Protein AF-0000000080128111 (afdb_homodimer)

Structure (mmCIF, N/CA/C/O backbone):
data_AF-0000000080128111-model_v1
#
loop_
_entity.id
_entity.type
_entity.pdbx_description
1 polymer 'HMA domain-containing protein'
#
loop_
_atom_site.group_PDB
_atom_site.id
_atom_site.type_symbol
_atom_site.label_atom_id
_atom_site.label_alt_id
_atom_site.label_comp_id
_atom_site.label_asym_id
_atom_site.label_entity_id
_atom_site.label_seq_id
_atom_site.pdbx_PDB_ins_code
_atom_site.Cartn_x
_atom_site.Cartn_y
_atom_site.Cartn_z
_atom_site.occupancy
_atom_site.B_iso_or_equiv
_atom_site.auth_seq_id
_atom_site.auth_comp_id
_atom_site.auth_asym_id
_atom_site.auth_atom_id
_atom_site.pdbx_PDB_model_num
ATOM 1 N N . MET A 1 1 ? -19.656 -14.688 8.32 1 56.06 1 MET A N 1
ATOM 2 C CA . MET A 1 1 ? -19.078 -13.344 8.328 1 56.06 1 MET A CA 1
ATOM 3 C C . MET A 1 1 ? -18.188 -13.141 9.547 1 56.06 1 MET A C 1
ATOM 5 O O . MET A 1 1 ? -18.609 -13.406 10.68 1 56.06 1 MET A O 1
ATOM 9 N N . VAL A 1 2 ? -16.891 -13.172 9.422 1 70.75 2 VAL A N 1
ATOM 10 C CA . VAL A 1 2 ? -16.031 -12.984 10.578 1 70.75 2 VAL A CA 1
ATOM 11 C C . VAL A 1 2 ? -15.594 -11.523 10.672 1 70.75 2 VAL A C 1
ATOM 13 O O . VAL A 1 2 ? -15.266 -10.898 9.656 1 70.75 2 VAL A O 1
ATOM 16 N N . LEU A 1 3 ? -15.938 -10.969 11.914 1 75 3 LEU A N 1
ATOM 17 C CA . LEU A 1 3 ? -15.508 -9.602 12.203 1 75 3 LEU A CA 1
ATOM 18 C C . LEU A 1 3 ? -14.047 -9.578 12.648 1 75 3 LEU A C 1
ATOM 20 O O . LEU A 1 3 ? -13.664 -10.312 13.57 1 75 3 LEU A O 1
ATOM 24 N N . THR A 1 4 ? -13.18 -9.047 11.742 1 81.69 4 THR A N 1
ATOM 25 C CA . THR A 1 4 ? -11.789 -8.93 12.164 1 81.69 4 THR A CA 1
ATOM 26 C C . THR A 1 4 ? -11.461 -7.496 12.555 1 81.69 4 THR A C 1
ATOM 28 O O . THR A 1 4 ? -11.984 -6.547 11.969 1 81.69 4 THR A O 1
ATOM 31 N N . LEU A 1 5 ? -10.656 -7.41 13.719 1 89.88 5 LEU A N 1
ATOM 32 C CA . LEU A 1 5 ? -10.234 -6.09 14.18 1 89.88 5 LEU A CA 1
ATOM 33 C C . LEU A 1 5 ? -8.977 -5.637 13.453 1 89.88 5 LEU A C 1
ATOM 35 O O . LEU A 1 5 ? -7.957 -6.328 13.477 1 89.88 5 LEU A O 1
ATOM 39 N N . GLN A 1 6 ? -9.211 -4.527 12.695 1 93.38 6 GLN A N 1
ATOM 40 C CA . GLN A 1 6 ? -8.062 -3.922 12.039 1 93.38 6 GLN A CA 1
ATOM 41 C C . GLN A 1 6 ? -7.766 -2.537 12.609 1 93.38 6 GLN A C 1
ATOM 43 O O . GLN A 1 6 ? -8.547 -2.008 13.398 1 93.38 6 GLN A O 1
ATOM 48 N N . GLN A 1 7 ? -6.523 -2.09 12.344 1 96.31 7 GLN A N 1
ATOM 49 C CA . GLN A 1 7 ? -6.117 -0.746 12.742 1 96.31 7 GLN A CA 1
ATOM 50 C C . GLN A 1 7 ? -5.836 0.124 11.516 1 96.31 7 GLN A C 1
ATOM 52 O O . GLN A 1 7 ? -5.27 -0.347 10.531 1 96.31 7 GLN A O 1
ATOM 57 N N . LYS A 1 8 ? -6.297 1.33 11.617 1 96.31 8 LYS A N 1
ATOM 58 C CA . LYS A 1 8 ? -5.926 2.375 10.672 1 96.31 8 LYS A CA 1
ATOM 59 C C . LYS A 1 8 ? -4.914 3.338 11.281 1 96.31 8 LYS A C 1
ATOM 61 O O . LYS A 1 8 ? -5.215 4.031 12.258 1 96.31 8 LYS A O 1
ATOM 66 N N . VAL A 1 9 ? -3.738 3.393 10.75 1 98.06 9 VAL A N 1
ATOM 67 C CA . VAL A 1 9 ? -2.654 4.234 11.25 1 98.06 9 VAL A CA 1
ATOM 68 C C . VAL A 1 9 ? -2.365 5.352 10.25 1 98.06 9 VAL A C 1
ATOM 70 O O . VAL A 1 9 ? -2.137 5.094 9.07 1 98.06 9 VAL A O 1
ATOM 73 N N . VAL A 1 10 ? -2.439 6.57 10.672 1 97.94 10 VAL A N 1
ATOM 74 C CA . VAL A 1 10 ? -2.084 7.73 9.867 1 97.94 10 VAL A CA 1
ATOM 75 C C . VAL A 1 10 ? -0.743 8.297 10.328 1 97.94 10 VAL A C 1
ATOM 77 O O . VAL A 1 10 ? -0.578 8.633 11.5 1 97.94 10 VAL A O 1
ATOM 80 N N . ILE A 1 11 ? 0.16 8.406 9.391 1 98.25 11 ILE A N 1
ATOM 81 C CA . ILE A 1 11 ? 1.516 8.836 9.719 1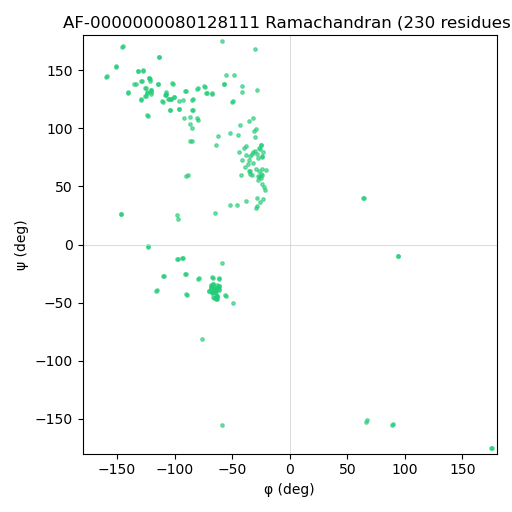 98.25 11 ILE A CA 1
ATOM 82 C C . ILE A 1 11 ? 1.885 10.062 8.898 1 98.25 11 ILE A C 1
ATOM 84 O O . ILE A 1 11 ? 1.669 10.094 7.684 1 98.25 11 ILE A O 1
ATOM 88 N N . LYS A 1 12 ? 2.395 11.039 9.602 1 97.62 12 LYS A N 1
ATOM 89 C CA . LYS A 1 12 ? 2.877 12.25 8.953 1 97.62 12 LYS A CA 1
ATOM 90 C C . LYS A 1 12 ? 4.398 12.234 8.82 1 97.62 12 LYS A C 1
ATOM 92 O O . LYS A 1 12 ? 5.105 11.961 9.789 1 97.62 12 LYS A O 1
ATOM 97 N N . ILE A 1 13 ? 4.77 12.461 7.57 1 97.94 13 ILE A N 1
ATOM 98 C CA . ILE A 1 13 ? 6.199 12.453 7.277 1 97.94 13 ILE A CA 1
ATOM 99 C C . ILE A 1 13 ? 6.617 13.805 6.703 1 97.94 13 ILE A C 1
ATOM 101 O O . ILE A 1 13 ? 6.043 14.273 5.715 1 97.94 13 ILE A O 1
ATOM 105 N N . SER A 1 14 ? 7.652 14.352 7.234 1 93.5 14 SER A N 1
ATOM 106 C CA . SER A 1 14 ? 8.023 15.711 6.875 1 93.5 14 SER A CA 1
ATOM 107 C C . SER A 1 14 ? 8.766 15.758 5.543 1 93.5 14 SER A C 1
ATOM 109 O O . SER A 1 14 ? 8.648 16.734 4.793 1 93.5 14 SER A O 1
ATOM 111 N N . SER A 1 15 ? 9.477 14.781 5.148 1 91.06 15 SER A N 1
ATOM 112 C CA . SER A 1 15 ? 10.367 14.781 3.994 1 91.06 15 SER A CA 1
ATOM 113 C C . SER A 1 15 ? 9.695 14.156 2.773 1 91.06 15 SER A C 1
ATOM 115 O O . SER A 1 15 ? 10.375 13.711 1.846 1 91.06 15 SER A O 1
ATOM 117 N N . MET A 1 16 ? 8.398 14.148 2.652 1 89.25 16 MET A N 1
ATOM 118 C CA . MET A 1 16 ? 7.715 13.578 1.49 1 89.25 16 MET A CA 1
ATOM 119 C C . MET A 1 16 ? 7.52 14.633 0.407 1 89.25 16 MET A C 1
ATOM 121 O O . MET A 1 16 ? 6.387 14.953 0.042 1 89.25 16 MET A O 1
ATOM 125 N N . CYS A 1 17 ? 8.602 15.242 -0.09 1 84.06 17 CYS A N 1
ATOM 126 C CA . CYS A 1 17 ? 8.547 16.375 -1.004 1 84.06 17 CYS A CA 1
ATOM 127 C C . CYS A 1 17 ? 8.711 15.922 -2.449 1 84.06 17 CYS A C 1
ATOM 129 O O . CYS A 1 17 ? 8.438 16.688 -3.379 1 84.06 17 CYS A O 1
ATOM 131 N N . CYS A 1 18 ? 9.102 14.719 -2.637 1 89.06 18 CYS A N 1
ATOM 132 C CA . CYS A 1 18 ? 9.344 14.25 -4 1 89.06 18 CYS A CA 1
ATOM 133 C C . CYS A 1 18 ? 8.953 12.781 -4.152 1 89.06 18 CYS A C 1
ATOM 135 O O . CYS A 1 18 ? 8.617 12.125 -3.168 1 89.06 18 CYS A O 1
ATOM 137 N N . GLU A 1 19 ? 8.961 12.359 -5.391 1 88.69 19 GLU A N 1
ATOM 138 C CA . GLU A 1 19 ? 8.516 11.008 -5.727 1 88.69 19 GLU A CA 1
ATOM 139 C C . GLU A 1 19 ? 9.414 9.961 -5.078 1 88.69 19 GLU A C 1
ATOM 141 O O . GLU A 1 19 ? 8.93 8.922 -4.613 1 88.69 19 GLU A O 1
ATOM 146 N N . LYS A 1 20 ? 10.641 10.289 -5.004 1 90.19 20 LYS A N 1
ATOM 147 C CA . LYS A 1 20 ? 11.602 9.367 -4.41 1 90.19 20 LYS A CA 1
ATOM 148 C C . LYS A 1 20 ? 11.289 9.109 -2.939 1 90.19 20 LYS A C 1
ATOM 150 O O . LYS A 1 20 ? 11.266 7.961 -2.492 1 90.19 20 LYS A O 1
ATOM 155 N N . SER A 1 21 ? 11.047 10.07 -2.199 1 93.44 21 SER A N 1
ATOM 156 C CA . SER A 1 21 ? 10.75 9.945 -0.777 1 93.44 21 SER A CA 1
ATOM 157 C C . SER A 1 21 ? 9.406 9.266 -0.552 1 93.44 21 SER A C 1
ATOM 159 O O . SER A 1 21 ? 9.242 8.492 0.4 1 93.44 21 SER A O 1
ATOM 161 N N . ARG A 1 22 ? 8.438 9.531 -1.447 1 93.75 22 ARG A N 1
ATOM 162 C CA . ARG A 1 22 ? 7.129 8.898 -1.353 1 93.75 22 ARG A CA 1
ATOM 163 C C . ARG A 1 22 ? 7.23 7.391 -1.567 1 93.75 22 ARG A C 1
ATOM 165 O O . ARG A 1 22 ? 6.641 6.609 -0.819 1 93.75 22 ARG A O 1
ATOM 172 N N . LYS A 1 23 ? 8.031 7.004 -2.469 1 92.88 23 LYS A N 1
ATOM 173 C CA . LYS A 1 23 ? 8.234 5.59 -2.76 1 92.88 23 LYS A CA 1
ATOM 174 C C . LYS A 1 23 ? 8.938 4.883 -1.605 1 92.88 23 LYS A C 1
ATOM 176 O O . LYS A 1 23 ? 8.594 3.75 -1.263 1 92.88 23 LYS A O 1
ATOM 181 N N . LYS A 1 24 ? 9.844 5.594 -1.022 1 94.12 24 LYS A N 1
ATOM 182 C CA . LYS A 1 24 ? 10.57 5.027 0.114 1 94.12 24 LYS A CA 1
ATOM 183 C C . LYS A 1 24 ? 9.625 4.777 1.29 1 94.12 24 LYS A C 1
ATOM 185 O O . LYS A 1 24 ? 9.711 3.74 1.948 1 94.12 24 LYS A O 1
ATOM 190 N N . ALA A 1 25 ? 8.742 5.68 1.525 1 96.62 25 ALA A N 1
ATOM 191 C CA . ALA A 1 25 ? 7.766 5.535 2.605 1 96.62 25 ALA A CA 1
ATOM 192 C C . ALA A 1 25 ? 6.852 4.34 2.365 1 96.62 25 ALA A C 1
ATOM 194 O O . ALA A 1 25 ? 6.621 3.535 3.271 1 96.62 25 ALA A O 1
ATOM 195 N N . LEU A 1 26 ? 6.387 4.23 1.11 1 96.38 26 LEU A N 1
ATOM 196 C CA . LEU A 1 26 ? 5.496 3.129 0.758 1 96.38 26 LEU A CA 1
ATOM 197 C C . LEU A 1 26 ? 6.215 1.79 0.878 1 96.38 26 LEU A C 1
ATOM 199 O O . LEU A 1 26 ? 5.648 0.816 1.377 1 96.38 26 LEU A O 1
ATOM 203 N N . LYS A 1 27 ? 7.477 1.774 0.494 1 94.75 27 LYS A N 1
ATOM 204 C CA . LYS A 1 27 ? 8.273 0.552 0.561 1 94.75 27 LYS A CA 1
ATOM 205 C C . LYS A 1 27 ? 8.438 0.083 2.002 1 94.75 27 LYS A C 1
ATOM 207 O O . LYS A 1 27 ? 8.266 -1.1 2.301 1 94.75 27 LYS A O 1
ATOM 212 N N . ILE A 1 28 ? 8.719 0.995 2.852 1 96.62 28 ILE A N 1
ATOM 213 C CA . ILE A 1 28 ? 8.945 0.65 4.25 1 96.62 28 ILE A CA 1
ATOM 214 C C . ILE A 1 28 ? 7.652 0.14 4.875 1 96.62 28 ILE A C 1
ATOM 216 O O . ILE A 1 28 ? 7.656 -0.852 5.609 1 96.62 28 ILE A O 1
ATOM 220 N N . ALA A 1 29 ? 6.535 0.799 4.543 1 97.31 29 ALA A N 1
ATOM 221 C CA . ALA A 1 29 ? 5.242 0.391 5.086 1 97.31 29 ALA A CA 1
ATOM 222 C C . ALA A 1 29 ? 4.832 -0.98 4.559 1 97.31 29 ALA A C 1
ATOM 224 O O . ALA A 1 29 ? 4.238 -1.78 5.281 1 97.31 29 ALA A O 1
ATOM 225 N N . ALA A 1 30 ? 5.195 -1.26 3.338 1 95.38 30 ALA A N 1
ATOM 226 C CA . ALA A 1 30 ? 4.789 -2.494 2.67 1 95.38 30 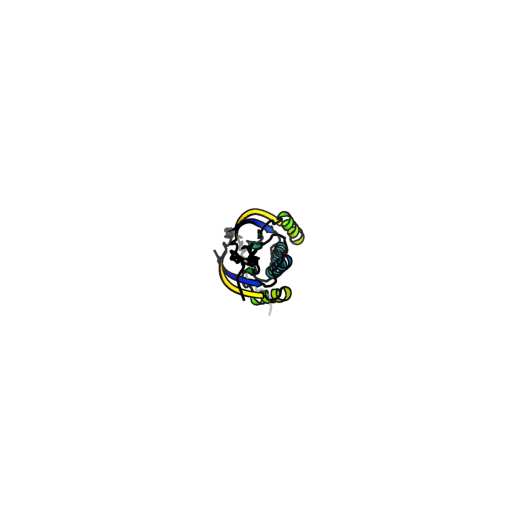ALA A CA 1
ATOM 227 C C . ALA A 1 30 ? 5.43 -3.711 3.33 1 95.38 30 ALA A C 1
ATOM 229 O O . ALA A 1 30 ? 4.848 -4.797 3.34 1 95.38 30 ALA A O 1
ATOM 230 N N . ILE A 1 31 ? 6.535 -3.541 3.891 1 93.56 31 ILE A N 1
ATOM 231 C CA . ILE A 1 31 ? 7.27 -4.68 4.434 1 93.56 31 ILE A CA 1
ATOM 232 C C . ILE A 1 31 ? 6.91 -4.871 5.902 1 93.56 31 ILE A C 1
ATOM 234 O O . ILE A 1 31 ? 7.258 -5.891 6.504 1 93.56 31 ILE A O 1
ATOM 238 N N . GLU A 1 32 ? 6.238 -3.949 6.52 1 95.31 32 GLU A N 1
ATOM 239 C CA . GLU A 1 32 ? 5.887 -4.031 7.934 1 95.31 32 GLU A CA 1
ATOM 240 C C . GLU A 1 32 ? 4.887 -5.156 8.188 1 95.31 32 GLU A C 1
ATOM 242 O O . GLU A 1 32 ? 3.867 -5.254 7.504 1 95.31 32 GLU A O 1
ATOM 247 N N . PRO A 1 33 ? 5.191 -6.035 9.195 1 94.38 33 PRO A N 1
ATOM 248 C CA . PRO A 1 33 ? 4.234 -7.094 9.523 1 94.38 33 PRO A CA 1
ATOM 249 C C . PRO A 1 33 ? 2.857 -6.547 9.898 1 94.38 33 PRO A C 1
ATOM 251 O O . PRO A 1 33 ? 2.76 -5.539 10.602 1 94.38 33 PRO A O 1
ATOM 254 N N . GLY A 1 34 ? 1.849 -7.211 9.391 1 93.44 34 GLY A N 1
ATOM 255 C CA . GLY A 1 34 ? 0.491 -6.871 9.781 1 93.44 34 GLY A CA 1
ATOM 256 C C . GLY A 1 34 ? -0.176 -5.891 8.836 1 93.44 34 GLY A C 1
ATOM 257 O O . GLY A 1 34 ? -1.387 -5.672 8.906 1 93.44 34 GLY A O 1
ATOM 258 N N . VAL A 1 35 ? 0.593 -5.359 7.961 1 94.81 35 VAL A N 1
ATOM 259 C CA . VAL A 1 35 ? 0.07 -4.352 7.043 1 94.81 35 VAL A CA 1
ATOM 260 C C . VAL A 1 35 ? -0.682 -5.031 5.902 1 94.81 35 VAL A C 1
ATOM 262 O O . VAL A 1 35 ? -0.187 -5.992 5.312 1 94.81 35 VAL A O 1
ATOM 265 N N . ASN A 1 36 ? -1.908 -4.465 5.594 1 91.81 36 ASN A N 1
ATOM 266 C CA . ASN A 1 36 ? -2.73 -4.984 4.508 1 91.81 36 ASN A CA 1
ATOM 267 C C . ASN A 1 36 ? -2.906 -3.957 3.395 1 91.81 36 ASN A C 1
ATOM 269 O O . ASN A 1 36 ? -2.955 -4.316 2.217 1 91.81 36 ASN A O 1
ATOM 273 N N . THR A 1 37 ? -3.082 -2.721 3.859 1 95.44 37 THR A N 1
ATOM 274 C CA . THR A 1 37 ? -3.299 -1.652 2.889 1 95.44 37 THR A CA 1
ATOM 275 C C . THR A 1 37 ? -2.434 -0.439 3.217 1 95.44 37 THR A C 1
ATOM 277 O O . THR A 1 37 ? -2.303 -0.061 4.383 1 95.44 37 THR A O 1
ATOM 280 N N . ILE A 1 38 ? -1.854 0.157 2.137 1 97.25 38 ILE A N 1
ATOM 281 C CA . ILE A 1 38 ? -1.057 1.372 2.262 1 97.25 38 ILE A CA 1
ATOM 282 C C . ILE A 1 38 ? -1.548 2.418 1.264 1 97.25 38 ILE A C 1
ATOM 284 O O . ILE A 1 38 ? -1.892 2.086 0.127 1 97.25 38 ILE A O 1
ATOM 288 N N . GLY A 1 39 ? -1.587 3.66 1.691 1 95.38 39 GLY A N 1
ATOM 289 C CA . GLY A 1 39 ? -1.987 4.727 0.787 1 95.38 39 GLY A CA 1
ATOM 290 C C . GLY A 1 39 ? -1.348 6.062 1.117 1 95.38 39 GLY A C 1
ATOM 291 O O . GLY A 1 39 ? -1.016 6.328 2.273 1 95.38 39 GLY A O 1
ATOM 292 N N . LEU A 1 40 ? -1.243 6.809 0.113 1 93.44 40 LEU A N 1
ATOM 293 C CA . LEU A 1 40 ? -0.797 8.188 0.272 1 93.44 40 LEU A CA 1
ATOM 294 C C . LEU A 1 40 ? -1.984 9.117 0.485 1 93.44 40 LEU A C 1
ATOM 296 O O . LEU A 1 40 ? -3.018 8.977 -0.171 1 93.44 40 LEU A O 1
ATOM 300 N N . GLU A 1 41 ? -1.794 9.945 1.516 1 87 41 GLU A N 1
ATOM 301 C CA . GLU A 1 41 ? -2.84 10.922 1.798 1 87 41 GLU A CA 1
ATOM 302 C C . GLU A 1 41 ? -2.26 12.328 1.926 1 87 41 GLU A C 1
ATOM 304 O O . GLU A 1 41 ? -1.396 12.578 2.77 1 87 41 GLU A O 1
ATOM 309 N N . GLY A 1 42 ? -2.799 13.195 1.131 1 84.12 42 GLY A N 1
ATOM 310 C CA . GLY A 1 42 ? -2.305 14.562 1.203 1 84.12 42 GLY A CA 1
ATOM 311 C C . GLY A 1 42 ? -0.869 14.703 0.736 1 84.12 42 GLY A C 1
ATOM 312 O O . GLY A 1 42 ? -0.434 13.992 -0.172 1 84.12 42 GLY A O 1
ATOM 313 N N . ASP A 1 43 ? -0.147 15.703 1.285 1 84.56 43 ASP A N 1
ATOM 314 C CA . ASP A 1 43 ? 1.195 16.031 0.816 1 84.56 43 ASP A CA 1
ATOM 315 C C . ASP A 1 43 ? 2.256 15.266 1.602 1 84.56 43 ASP A C 1
ATOM 317 O O . ASP A 1 43 ? 3.34 14.984 1.084 1 84.56 43 ASP A O 1
ATOM 321 N N . ASN A 1 44 ? 1.892 14.922 2.77 1 93.69 44 ASN A N 1
ATOM 322 C CA . ASN A 1 44 ? 3.002 14.406 3.566 1 93.69 44 ASN A CA 1
ATOM 323 C C . ASN A 1 44 ? 2.547 13.312 4.527 1 93.69 44 ASN A C 1
ATOM 325 O O . ASN A 1 44 ? 3.119 13.148 5.605 1 93.69 44 ASN A O 1
ATOM 329 N N . GLN A 1 45 ? 1.441 12.586 4.188 1 96.5 45 GLN A N 1
ATOM 330 C CA . GLN A 1 45 ? 0.932 11.555 5.09 1 96.5 45 GLN A CA 1
ATOM 331 C C . GLN A 1 45 ? 0.76 10.227 4.359 1 96.5 45 GLN A C 1
ATOM 333 O O . GLN A 1 45 ? 0.413 10.203 3.176 1 96.5 45 GLN A O 1
ATOM 338 N N . ILE A 1 46 ? 0.928 9.156 5.145 1 97.25 46 ILE A N 1
ATOM 339 C CA . ILE A 1 46 ? 0.553 7.832 4.656 1 97.25 46 ILE A CA 1
ATOM 340 C C . ILE A 1 46 ? -0.473 7.207 5.602 1 97.25 46 ILE A C 1
ATOM 342 O O . ILE A 1 46 ? -0.429 7.43 6.812 1 97.25 46 ILE A O 1
ATOM 346 N N . ILE A 1 47 ? -1.399 6.492 4.984 1 97.38 47 ILE A N 1
ATOM 347 C CA . ILE A 1 47 ? -2.389 5.711 5.723 1 97.38 47 ILE A CA 1
ATOM 348 C C . ILE A 1 47 ? -2.074 4.223 5.594 1 97.38 47 ILE A C 1
ATOM 350 O O . ILE A 1 47 ? -1.868 3.721 4.484 1 97.38 47 ILE A O 1
ATOM 354 N N . VAL A 1 48 ? -2.021 3.586 6.754 1 97.88 48 VAL A N 1
ATOM 355 C CA . VAL A 1 48 ? -1.712 2.16 6.801 1 97.88 48 VAL A CA 1
ATOM 356 C C . VAL A 1 48 ? -2.811 1.418 7.559 1 97.88 48 VAL A C 1
ATOM 358 O O . VAL A 1 48 ? -3.174 1.805 8.672 1 97.88 48 VAL A O 1
ATOM 361 N N . THR A 1 49 ? -3.354 0.374 6.934 1 96.31 49 THR A N 1
ATOM 362 C CA . THR A 1 49 ? -4.359 -0.455 7.59 1 96.31 49 THR A CA 1
ATOM 363 C C . THR A 1 49 ? -3.893 -1.906 7.668 1 96.31 49 THR A C 1
ATOM 365 O O . THR A 1 49 ? -3.191 -2.391 6.777 1 96.31 49 THR A O 1
ATOM 368 N N . GLY A 1 50 ? -4.219 -2.539 8.773 1 95.31 50 GLY A N 1
ATOM 369 C CA . GLY A 1 50 ? -3.865 -3.939 8.953 1 95.31 50 GLY A CA 1
ATOM 370 C C . GLY A 1 50 ? -4.199 -4.469 10.336 1 95.31 50 GLY A C 1
ATOM 371 O O . GLY A 1 50 ? -4.914 -3.818 11.102 1 95.31 50 GLY A O 1
ATOM 372 N N . GLU A 1 51 ? -3.754 -5.707 10.477 1 92.62 51 GLU A N 1
ATOM 373 C CA . GLU A 1 51 ? -3.963 -6.375 11.758 1 92.62 51 GLU A CA 1
ATOM 374 C C . GLU A 1 51 ? -2.676 -6.41 12.578 1 92.62 51 GLU A C 1
ATOM 376 O O . GLU A 1 51 ? -1.625 -6.816 12.07 1 92.62 51 GLU A O 1
ATOM 381 N N . ASP A 1 52 ? -2.68 -5.934 13.75 1 92.25 52 ASP A N 1
ATOM 382 C CA . ASP A 1 52 ? -1.561 -6.023 14.68 1 92.25 52 ASP A CA 1
ATOM 383 C C . ASP A 1 52 ? -0.351 -5.25 14.164 1 92.25 52 ASP A C 1
ATOM 385 O O . ASP A 1 52 ? 0.772 -5.758 14.18 1 92.25 52 ASP A O 1
ATOM 389 N N . ILE A 1 53 ? -0.593 -4.113 13.594 1 95.25 53 ILE A N 1
ATOM 390 C CA . ILE A 1 53 ? 0.501 -3.266 13.133 1 95.25 53 ILE A CA 1
ATOM 391 C C . ILE A 1 53 ? 1.218 -2.65 14.336 1 95.25 53 ILE A C 1
ATOM 393 O O . ILE A 1 53 ? 0.577 -2.115 15.242 1 95.25 53 ILE A O 1
ATOM 397 N N . ASP A 1 54 ? 2.502 -2.738 14.375 1 96.56 54 ASP A N 1
ATOM 398 C CA . ASP A 1 54 ? 3.297 -2 15.352 1 96.56 54 ASP A CA 1
ATOM 399 C C . ASP A 1 54 ? 3.619 -0.595 14.844 1 96.56 54 ASP A C 1
ATOM 401 O O . ASP A 1 54 ? 4.676 -0.367 14.258 1 96.56 54 ASP A O 1
ATOM 405 N N . ALA A 1 55 ? 2.738 0.332 15.141 1 96.25 55 ALA A N 1
ATOM 406 C CA . ALA A 1 55 ? 2.814 1.699 14.633 1 96.25 55 ALA A CA 1
ATOM 407 C C . ALA A 1 55 ? 4.09 2.389 15.109 1 96.25 55 ALA A C 1
ATOM 409 O O . ALA A 1 55 ? 4.707 3.152 14.359 1 96.25 55 ALA A O 1
ATOM 410 N N . ALA A 1 56 ? 4.473 2.1 16.281 1 96.31 56 ALA A N 1
ATOM 411 C CA . ALA A 1 56 ? 5.68 2.711 16.828 1 96.31 56 ALA A CA 1
ATOM 412 C C . ALA A 1 56 ? 6.922 2.256 16.062 1 96.31 56 ALA A C 1
ATOM 414 O O . ALA A 1 56 ? 7.762 3.074 15.695 1 96.31 56 ALA A O 1
ATOM 415 N N . CYS A 1 57 ? 6.918 0.962 15.867 1 97.06 57 CYS A N 1
ATOM 416 C CA . CYS A 1 57 ? 8.055 0.416 15.133 1 97.06 57 CYS A CA 1
ATOM 417 C C . CYS A 1 57 ? 8.086 0.955 13.711 1 97.06 57 CYS A C 1
ATOM 419 O O . CYS A 1 57 ? 9.148 1.347 13.219 1 97.06 57 CYS A O 1
ATOM 421 N N . LEU A 1 58 ? 6.969 0.955 13.062 1 97.69 58 LEU A N 1
ATOM 422 C CA . LEU A 1 58 ? 6.859 1.487 11.711 1 97.69 58 LEU A CA 1
ATOM 423 C C . LEU A 1 58 ? 7.344 2.934 11.656 1 97.69 58 LEU A C 1
ATOM 425 O O . LEU A 1 58 ? 8.141 3.293 10.781 1 97.69 58 LEU A O 1
ATOM 429 N N . THR A 1 59 ? 6.961 3.76 12.602 1 97.94 59 THR A N 1
ATOM 430 C CA . THR A 1 59 ? 7.332 5.172 12.656 1 97.94 59 THR A CA 1
ATOM 431 C C . THR A 1 59 ? 8.836 5.328 12.836 1 97.94 59 THR A C 1
ATOM 433 O O . THR A 1 59 ? 9.461 6.176 12.195 1 97.94 59 THR A O 1
ATOM 436 N N . LEU A 1 60 ? 9.406 4.457 13.609 1 97.88 60 LEU A N 1
ATOM 437 C CA . LEU A 1 60 ? 10.844 4.508 13.852 1 97.88 60 LEU A CA 1
ATOM 438 C C . LEU A 1 60 ? 11.617 4.176 12.578 1 97.88 60 LEU A C 1
ATOM 440 O O . LEU A 1 60 ? 12.602 4.848 12.258 1 97.88 60 LEU A O 1
ATOM 444 N N . LYS A 1 61 ? 11.109 3.215 11.914 1 97.69 61 LYS A N 1
ATOM 445 C CA . LYS A 1 61 ? 11.773 2.805 10.68 1 97.69 61 LYS A CA 1
ATOM 446 C C . LYS A 1 61 ? 11.711 3.914 9.633 1 97.69 61 LYS A C 1
ATOM 448 O O . LYS A 1 61 ? 12.68 4.137 8.906 1 97.69 61 LYS A O 1
ATOM 453 N N . ILE A 1 62 ? 10.695 4.594 9.523 1 98 62 ILE A N 1
ATOM 454 C CA . ILE A 1 62 ? 10.547 5.691 8.57 1 98 62 ILE A CA 1
ATOM 455 C C . ILE A 1 62 ? 11.43 6.859 8.992 1 98 62 ILE A C 1
ATOM 457 O O . ILE A 1 62 ? 12.094 7.48 8.156 1 98 62 ILE A O 1
ATOM 461 N N . ARG A 1 63 ? 11.461 7.09 10.258 1 97.56 63 ARG A N 1
ATOM 462 C CA . ARG A 1 63 ? 12.234 8.203 10.789 1 97.56 63 ARG A CA 1
ATOM 463 C C . ARG A 1 63 ? 13.719 8.047 10.461 1 97.56 63 ARG A C 1
ATOM 465 O O . ARG A 1 63 ? 14.398 9.031 10.172 1 97.56 63 ARG A O 1
ATOM 472 N N . LYS A 1 64 ? 14.102 6.922 10.539 1 96.94 64 LYS A N 1
ATOM 473 C CA . LYS A 1 64 ? 15.508 6.637 10.289 1 96.94 64 LYS A CA 1
ATOM 474 C C . LYS A 1 64 ? 15.898 7.016 8.859 1 96.94 64 LYS A C 1
ATOM 476 O O . LYS A 1 64 ? 17.016 7.453 8.617 1 96.94 64 LYS A O 1
ATOM 481 N N . LYS A 1 65 ? 14.961 6.953 7.957 1 96.38 65 LYS A N 1
ATOM 482 C CA . LYS A 1 65 ? 15.289 7.109 6.543 1 96.38 65 LYS A CA 1
ATOM 483 C C . LYS A 1 65 ? 14.758 8.438 6 1 96.38 65 LYS A C 1
ATOM 485 O O . LYS A 1 65 ? 15.312 8.984 5.043 1 96.3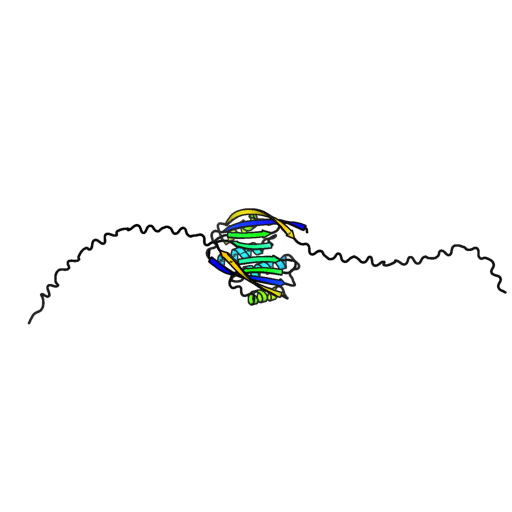8 65 LYS A O 1
ATOM 490 N N . LEU A 1 66 ? 13.766 8.906 6.559 1 96.94 66 LEU A N 1
ATOM 491 C CA . LEU A 1 66 ? 13.078 10.031 5.949 1 96.94 66 LEU A CA 1
ATOM 492 C C . LEU A 1 66 ? 13.008 11.219 6.91 1 96.94 66 LEU A C 1
ATOM 494 O O . LEU A 1 66 ? 12.422 12.25 6.586 1 96.94 66 LEU A O 1
ATOM 498 N N . GLY A 1 67 ? 13.5 11.062 8.023 1 96 67 GLY A N 1
ATOM 499 C CA . GLY A 1 67 ? 13.516 12.172 8.969 1 96 67 GLY A CA 1
ATOM 500 C C . GLY A 1 67 ? 12.273 12.242 9.828 1 96 67 GLY A C 1
ATOM 501 O O . GLY A 1 67 ? 11.695 11.211 10.188 1 96 67 GLY A O 1
ATOM 502 N N . TRP A 1 68 ? 12.031 13.438 10.273 1 97.12 68 TRP A N 1
ATOM 503 C CA . TRP A 1 68 ? 10.953 13.609 11.25 1 97.12 68 TRP A CA 1
ATOM 504 C C . TRP A 1 68 ? 9.68 12.93 10.781 1 97.12 68 TRP A C 1
ATOM 506 O O . TRP A 1 68 ? 9.211 13.164 9.664 1 97.12 68 TRP A O 1
ATOM 516 N N . THR A 1 69 ? 9.195 12.078 11.578 1 97.44 69 THR A N 1
ATOM 517 C CA . THR A 1 69 ? 7.977 11.312 11.344 1 97.44 69 THR A CA 1
ATOM 518 C C . THR A 1 69 ? 7.168 11.172 12.633 1 97.44 69 THR A C 1
ATOM 520 O O . THR A 1 69 ? 7.73 10.922 13.703 1 97.44 69 THR A O 1
ATOM 523 N N . ASP A 1 70 ? 5.848 11.5 12.484 1 96.69 70 ASP A N 1
ATOM 524 C CA . ASP A 1 70 ? 4.992 11.406 13.664 1 96.69 70 ASP A CA 1
ATOM 525 C C . ASP A 1 70 ? 3.703 10.648 13.352 1 96.69 70 ASP A C 1
ATOM 527 O O . ASP A 1 70 ? 3.232 10.664 12.211 1 96.69 70 ASP A O 1
ATOM 531 N N . ILE A 1 71 ? 3.182 9.945 14.406 1 97.88 71 ILE A N 1
ATOM 532 C CA . ILE A 1 71 ? 1.883 9.297 14.273 1 97.88 71 ILE A CA 1
ATOM 533 C C . ILE A 1 71 ? 0.771 10.305 14.555 1 97.88 71 ILE A C 1
ATOM 535 O O . IL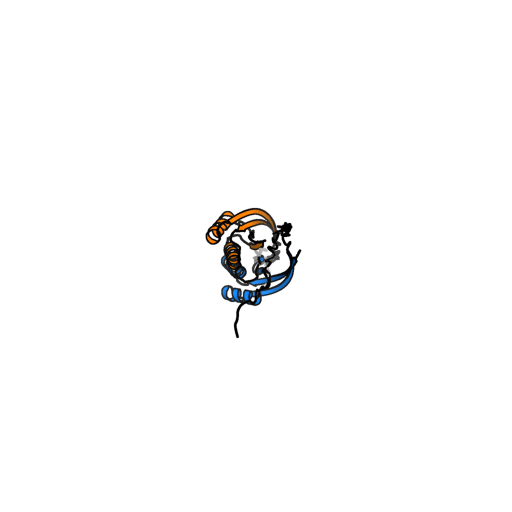E A 1 71 ? 0.738 10.914 15.625 1 97.88 71 ILE A O 1
ATOM 539 N N . ILE A 1 72 ? -0.115 10.461 13.672 1 96.94 72 ILE A N 1
ATOM 540 C CA . ILE A 1 72 ? -1.219 11.406 13.812 1 96.94 72 ILE A CA 1
ATOM 541 C C . ILE A 1 72 ? -2.408 10.711 14.477 1 96.94 72 ILE A C 1
ATOM 543 O O . ILE A 1 72 ? -3.082 11.297 15.328 1 96.94 72 ILE A O 1
ATOM 547 N N . SER A 1 73 ? -2.727 9.469 14.078 1 95.62 73 SER A N 1
ATOM 548 C CA . SER A 1 73 ? -3.873 8.781 14.656 1 95.62 73 SER A CA 1
ATOM 549 C C . SER A 1 73 ? -3.771 7.273 14.453 1 95.62 73 SER A C 1
ATOM 551 O O . SER A 1 73 ? -3.146 6.809 13.5 1 95.62 73 SER A O 1
ATOM 553 N N . VAL A 1 74 ? -4.227 6.535 15.414 1 96.5 74 VAL A N 1
ATOM 554 C CA . VAL A 1 74 ? -4.422 5.09 15.359 1 96.5 74 VAL A CA 1
ATOM 555 C C . VAL A 1 74 ? -5.871 4.754 15.695 1 96.5 74 VAL A C 1
ATOM 557 O O . VAL A 1 74 ? -6.32 4.961 16.828 1 96.5 74 VAL A O 1
ATOM 560 N N . THR A 1 75 ? -6.566 4.297 14.734 1 96.12 75 THR A N 1
ATOM 561 C CA . THR A 1 75 ? -7.988 4.035 14.93 1 96.12 75 THR A CA 1
ATOM 562 C C . THR A 1 75 ? -8.312 2.568 14.664 1 96.12 75 THR A C 1
ATOM 564 O O . THR A 1 75 ? -7.891 2.008 13.648 1 96.12 75 THR A O 1
ATOM 567 N N . PRO A 1 76 ? -9.055 2.01 15.594 1 93.06 76 PRO A N 1
ATOM 568 C CA . PRO A 1 76 ? -9.531 0.65 15.32 1 93.06 76 PRO A CA 1
ATOM 569 C C . PRO A 1 76 ? -10.648 0.609 14.289 1 93.06 76 PRO A C 1
ATOM 571 O O . PRO A 1 76 ? -11.5 1.506 14.25 1 93.06 76 PRO A O 1
ATOM 574 N N . ILE A 1 77 ? -10.469 -0.358 13.391 1 91.5 77 ILE A N 1
ATOM 575 C CA . ILE A 1 77 ? -11.5 -0.53 12.375 1 91.5 77 ILE A CA 1
ATOM 576 C C . ILE A 1 77 ? -12 -1.974 12.383 1 91.5 77 ILE A C 1
ATOM 578 O O . ILE A 1 77 ? -11.203 -2.91 12.523 1 91.5 77 ILE A O 1
ATOM 582 N N . ILE A 1 78 ? -13.328 -2.105 12.328 1 87.94 78 ILE A N 1
ATOM 583 C CA . ILE A 1 78 ? -13.93 -3.432 12.234 1 87.94 78 ILE A CA 1
ATOM 584 C C . ILE A 1 78 ? -14.227 -3.768 10.781 1 87.94 78 ILE A C 1
ATOM 586 O O . ILE A 1 78 ? -14.922 -3.014 10.094 1 87.94 78 ILE A O 1
ATOM 590 N N . ARG A 1 79 ? -13.516 -4.828 10.336 1 77.56 79 ARG A N 1
ATOM 591 C CA . ARG A 1 79 ? -13.75 -5.266 8.961 1 77.56 79 ARG A CA 1
ATOM 592 C C . ARG A 1 79 ? -14.516 -6.582 8.93 1 77.56 79 ARG A C 1
ATOM 594 O O . ARG A 1 79 ? -14.227 -7.496 9.703 1 77.56 79 ARG A O 1
ATOM 601 N N . LYS A 1 80 ? -15.625 -6.52 8.039 1 73.69 80 LYS A N 1
ATOM 602 C CA . LYS A 1 80 ? -16.375 -7.75 7.793 1 73.69 80 LYS A CA 1
ATOM 603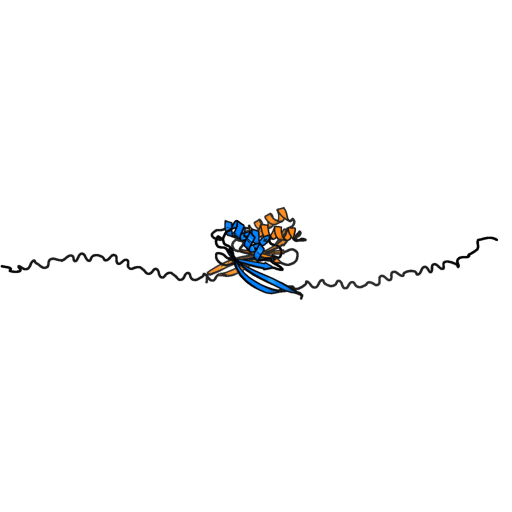 C C . LYS A 1 80 ? -15.75 -8.562 6.664 1 73.69 80 LYS A C 1
ATOM 605 O O . LYS A 1 80 ? -15.547 -8.047 5.559 1 73.69 80 LYS A O 1
ATOM 610 N N . ARG A 1 81 ? -15.094 -9.562 6.977 1 63.03 81 ARG A N 1
ATOM 611 C CA . ARG A 1 81 ? -14.523 -10.43 5.945 1 63.03 81 ARG A CA 1
ATOM 612 C C . ARG A 1 81 ? -15.484 -11.57 5.598 1 63.03 81 ARG A C 1
ATOM 614 O O . ARG A 1 81 ? -16.062 -12.188 6.492 1 63.03 81 ARG A O 1
ATOM 621 N N . TRP A 1 82 ? -16.031 -11.422 4.359 1 51.72 82 TRP A N 1
ATOM 622 C CA . TRP A 1 82 ? -16.875 -12.531 3.957 1 51.72 82 TRP A CA 1
ATOM 623 C C . TRP A 1 82 ? -16.078 -13.828 3.871 1 51.72 82 TRP A C 1
ATOM 625 O O . TRP A 1 82 ? -15.039 -13.883 3.221 1 51.72 82 TRP A O 1
ATOM 635 N N . LYS A 1 83 ? -16.062 -14.555 4.871 1 47.53 83 LYS A N 1
ATOM 636 C CA . LYS A 1 83 ? -15.461 -15.867 4.695 1 47.53 83 LYS A CA 1
ATOM 637 C C . LYS A 1 83 ? -16.062 -16.594 3.496 1 47.53 83 LYS A C 1
ATOM 639 O O . LYS A 1 83 ? -17.281 -16.656 3.35 1 47.53 83 LYS A O 1
ATOM 644 N N . ARG A 1 84 ? -15.367 -16.484 2.365 1 40.41 84 ARG A N 1
ATOM 645 C CA . ARG A 1 84 ? -15.898 -17.438 1.387 1 40.41 84 ARG A CA 1
ATOM 646 C C . ARG A 1 84 ? -16.484 -18.656 2.074 1 40.41 84 ARG A C 1
ATOM 648 O O . ARG A 1 84 ? -15.859 -19.234 2.967 1 40.41 84 ARG A O 1
ATOM 655 N N . LYS A 1 85 ? -17.766 -18.688 2.219 1 37.5 85 LYS A N 1
ATOM 656 C CA . LYS A 1 85 ? -18.328 -19.969 2.629 1 37.5 85 LYS A CA 1
ATOM 657 C C . LYS A 1 85 ? -17.594 -21.125 1.963 1 37.5 85 LYS A C 1
ATOM 659 O O . LYS A 1 85 ? -17.547 -21.219 0.734 1 37.5 85 LYS A O 1
ATOM 664 N N . SER A 1 86 ? -16.469 -21.516 2.34 1 33.34 86 SER A N 1
ATOM 665 C CA . SER A 1 86 ? -16.109 -22.875 1.959 1 33.34 86 SER A CA 1
ATOM 666 C C . SER A 1 86 ? -17.359 -23.734 1.761 1 33.34 86 SER A C 1
ATOM 668 O O . SER A 1 86 ? -18.219 -23.781 2.633 1 33.34 86 SER A O 1
ATOM 670 N N . VAL A 1 87 ? -17.969 -23.625 0.588 1 31.11 87 VAL A N 1
ATOM 671 C CA . VAL A 1 87 ? -18.875 -24.75 0.364 1 31.11 87 VAL A CA 1
ATOM 672 C C . VAL A 1 87 ? -18.406 -25.953 1.177 1 31.11 87 VAL A C 1
ATOM 674 O O . VAL A 1 87 ? -17.297 -26.438 1 1 31.11 87 VAL A O 1
ATOM 677 N N . ALA A 1 88 ? -18.828 -25.953 2.338 1 31.19 88 ALA A N 1
ATOM 678 C CA . ALA A 1 88 ? -18.734 -27.25 2.99 1 31.19 88 ALA A CA 1
ATOM 679 C C . ALA A 1 88 ? -18.984 -28.375 1.995 1 31.19 88 ALA A C 1
ATOM 681 O O . ALA A 1 88 ? -20.031 -28.422 1.343 1 31.19 88 ALA A O 1
ATOM 682 N N . ARG A 1 89 ? -18.078 -28.656 1.121 1 29.91 89 ARG A N 1
ATOM 683 C CA . ARG A 1 89 ? -18.297 -30.016 0.63 1 29.91 89 ARG A CA 1
ATOM 684 C C . ARG A 1 89 ? -19.094 -30.828 1.642 1 29.91 89 ARG A C 1
ATOM 686 O O . ARG A 1 89 ? -18.703 -30.953 2.805 1 29.91 89 ARG A O 1
ATOM 693 N N . LYS A 1 90 ? -20.391 -30.625 1.643 1 29 90 LYS A N 1
ATOM 694 C CA . LYS A 1 90 ? -21.094 -31.766 2.24 1 29 90 LYS A CA 1
ATOM 695 C C . LYS A 1 90 ? -20.312 -33.062 2.02 1 29 90 LYS A C 1
ATOM 697 O O . LYS A 1 90 ? -20.156 -33.5 0.883 1 29 90 LYS A O 1
ATOM 702 N N . SER A 1 91 ? -19.156 -33.094 2.629 1 24.53 91 SER A N 1
ATOM 703 C CA . SER A 1 91 ? -18.703 -34.469 2.812 1 24.53 91 SER A CA 1
ATOM 704 C C . SER A 1 91 ? -19.859 -35.406 3.053 1 24.53 91 SER A C 1
ATOM 706 O O . SER A 1 91 ? -20.562 -35.312 4.062 1 24.53 91 SER A O 1
ATOM 708 N N . ARG A 1 92 ? -20.734 -35.438 2.045 1 24.12 92 ARG A N 1
ATOM 709 C CA . ARG A 1 92 ? -21.406 -36.719 2.092 1 24.12 92 ARG A CA 1
ATOM 710 C C . ARG A 1 92 ? -20.5 -37.812 2.674 1 24.12 92 ARG A C 1
ATOM 712 O O . ARG A 1 92 ? -19.391 -38.031 2.168 1 24.12 92 ARG A O 1
ATOM 719 N N . ASN A 1 93 ? -20.438 -37.812 4.008 1 25.48 93 ASN A N 1
ATOM 720 C CA . ASN A 1 93 ? -20.125 -39.031 4.723 1 25.48 93 ASN A CA 1
ATOM 721 C C . ASN A 1 93 ? -20.516 -40.25 3.91 1 25.48 93 ASN A C 1
ATOM 723 O O . ASN A 1 93 ? -21.688 -40.625 3.861 1 25.48 93 ASN A O 1
ATOM 727 N N . LEU A 1 94 ? -20.359 -40.188 2.629 1 24.73 94 LEU A N 1
ATOM 728 C CA . LEU A 1 94 ? -20.422 -41.531 2.064 1 24.73 94 LEU A CA 1
ATOM 729 C C . LEU A 1 94 ? -19.906 -42.562 3.059 1 24.73 94 LEU A C 1
ATOM 731 O O . LEU A 1 94 ? -18.797 -42.438 3.574 1 24.73 94 LEU A O 1
ATOM 735 N N . LEU A 1 95 ? -20.859 -43.062 3.783 1 26.11 95 LEU A N 1
ATOM 736 C CA . LEU A 1 95 ? -20.891 -44.375 4.445 1 26.11 95 LEU A CA 1
ATOM 737 C C . LEU A 1 95 ? -20.047 -45.375 3.693 1 26.11 95 LEU A C 1
ATOM 739 O O . LEU A 1 95 ? -20.469 -45.938 2.67 1 26.11 95 LEU A O 1
ATOM 743 N N . TYR A 1 96 ? -19.016 -45 3.1 1 24.52 96 TYR A N 1
ATOM 744 C CA . TYR A 1 96 ? -18.188 -46.188 2.885 1 24.52 96 TYR A CA 1
ATOM 745 C C . TYR A 1 96 ? -18.188 -47.094 4.121 1 24.52 96 TYR A C 1
ATOM 747 O O . TYR A 1 96 ? -17.797 -46.656 5.207 1 24.52 96 TYR A O 1
ATOM 755 N N . ARG A 1 97 ? -19.375 -47.75 4.27 1 23.56 97 ARG A N 1
ATOM 756 C CA . ARG A 1 97 ? -19.562 -49.031 4.914 1 23.56 97 ARG A CA 1
ATOM 757 C C . ARG A 1 97 ? -18.297 -49.875 4.797 1 23.56 97 ARG A C 1
ATOM 759 O O . ARG A 1 97 ? -17.984 -50.406 3.719 1 23.56 97 ARG A O 1
ATOM 766 N N . ARG A 1 98 ? -17.141 -49.344 4.934 1 22.42 98 ARG A N 1
ATOM 767 C CA . ARG A 1 98 ? -16.188 -50.406 5.281 1 22.42 98 ARG A CA 1
ATOM 768 C C . ARG A 1 98 ? -16.828 -51.438 6.184 1 22.42 98 ARG A C 1
ATOM 770 O O . ARG A 1 98 ? -17.203 -51.156 7.32 1 22.42 98 ARG A O 1
ATOM 777 N N . SER A 1 99 ? -17.781 -52.219 5.594 1 25.73 99 SER A N 1
ATOM 778 C CA . SER A 1 99 ? -18.047 -53.594 6.035 1 25.73 99 SER A CA 1
ATOM 779 C C . SER A 1 99 ? -16.797 -54.219 6.668 1 25.73 99 SER A C 1
ATOM 781 O O . SER A 1 99 ? -15.82 -54.5 5.973 1 25.73 99 SER A O 1
ATOM 783 N N . PHE A 1 100 ? -16.281 -53.594 7.711 1 25.92 100 PHE A N 1
ATOM 784 C CA . PHE A 1 100 ? -15.531 -54.312 8.719 1 25.92 100 PHE A CA 1
ATOM 785 C C . PHE A 1 100 ? -16.078 -55.719 8.875 1 25.92 100 PHE A C 1
ATOM 787 O O . PHE A 1 100 ? -17.203 -55.906 9.328 1 25.92 100 PHE A O 1
ATOM 794 N N . ILE A 1 101 ? -16.078 -56.531 7.812 1 26.25 101 ILE A N 1
ATOM 795 C CA . ILE A 1 101 ? -16 -57.969 7.977 1 26.25 101 ILE A CA 1
ATOM 796 C C . ILE A 1 101 ? -15.258 -58.312 9.266 1 26.25 101 ILE A C 1
ATOM 798 O O . ILE A 1 101 ? -14.117 -57.875 9.453 1 26.25 101 ILE A O 1
ATOM 802 N N . ILE A 1 102 ? -15.938 -58.188 10.336 1 26.73 102 ILE A N 1
ATOM 803 C CA . ILE A 1 102 ? -15.789 -58.75 11.672 1 26.73 102 ILE A CA 1
ATOM 804 C C . ILE A 1 102 ? -15.102 -60.094 11.578 1 26.73 102 ILE A C 1
ATOM 806 O O . ILE A 1 102 ? -15.727 -61.094 11.172 1 26.73 102 ILE A O 1
ATOM 810 N N . LEU A 1 103 ? -14.172 -60.281 10.547 1 25.33 103 LEU A N 1
ATOM 811 C CA . LEU A 1 103 ? -13.555 -61.594 10.75 1 25.33 103 LEU A CA 1
ATOM 812 C C . LEU A 1 103 ? -13.297 -61.844 12.227 1 25.33 103 LEU A C 1
ATOM 814 O O . LEU A 1 103 ? -12.586 -61.094 12.883 1 25.33 103 LEU A O 1
ATOM 818 N N . ILE A 1 104 ? -14.422 -62.312 12.906 1 26.11 104 ILE A N 1
ATOM 819 C CA . ILE A 1 104 ? -14.492 -62.969 14.203 1 26.11 104 ILE A CA 1
ATOM 820 C C . ILE A 1 104 ? -13.25 -63.844 14.398 1 26.11 104 ILE A C 1
ATOM 822 O O . ILE A 1 104 ? -12.984 -64.75 13.594 1 26.11 104 ILE A O 1
ATOM 826 N N . ASN A 1 105 ? -12.008 -63.25 14.445 1 26.08 105 ASN A N 1
ATOM 827 C CA . ASN A 1 105 ? -11.016 -64.188 14.945 1 26.08 105 ASN A CA 1
ATOM 828 C C . ASN A 1 105 ? -11.562 -65.062 16.078 1 26.08 105 ASN A C 1
ATOM 830 O O . ASN A 1 105 ? -11.891 -64.5 17.156 1 26.08 105 ASN A O 1
ATOM 834 N N . VAL A 1 106 ? -12.555 -65.938 15.727 1 27.19 106 VAL A N 1
ATOM 835 C CA . VAL A 1 106 ? -12.805 -67.125 16.562 1 27.19 106 VAL A CA 1
ATOM 836 C C . VAL A 1 106 ? -11.477 -67.688 17.078 1 27.19 106 VAL A C 1
ATOM 838 O O . VAL A 1 106 ? -10.719 -68.25 16.312 1 27.19 106 VAL A O 1
ATOM 841 N N . ARG A 1 107 ? -10.57 -66.75 17.391 1 26.91 107 ARG A N 1
ATOM 842 C CA . ARG A 1 107 ? -9.43 -67.438 17.984 1 26.91 107 ARG A CA 1
ATOM 843 C C . ARG A 1 107 ? -9.883 -68.5 18.969 1 26.91 107 ARG A C 1
ATOM 845 O O . ARG A 1 107 ? -10.797 -68.25 19.766 1 26.91 107 ARG A O 1
ATOM 852 N N . ASP A 1 108 ? -9.859 -69.812 18.594 1 30.34 108 ASP A N 1
ATOM 853 C CA . ASP A 1 108 ? -9.922 -71 19.391 1 30.34 108 ASP A CA 1
ATOM 854 C C . ASP A 1 108 ? -9.359 -70.812 20.797 1 30.34 108 ASP A C 1
ATOM 856 O O . ASP A 1 108 ? -8.555 -69.875 21 1 30.34 108 ASP A O 1
ATOM 860 N N . PRO A 1 109 ? -10.039 -71.25 21.828 1 34.75 109 PRO A N 1
ATOM 861 C CA . PRO A 1 109 ? -9.609 -71.375 23.219 1 34.75 109 PRO A CA 1
ATOM 862 C C . PRO A 1 109 ? -8.125 -71.688 23.359 1 34.75 109 PRO A C 1
ATOM 864 O O . PRO A 1 109 ? -7.539 -72.312 22.469 1 34.75 109 PRO A O 1
ATOM 867 N N . PRO A 1 110 ? -7.281 -70.75 23.828 1 30.62 110 PRO A N 1
ATOM 868 C CA . PRO A 1 110 ? -5.93 -71.25 24.109 1 30.62 110 PRO A CA 1
ATOM 869 C C . PRO A 1 110 ? -5.934 -72.688 24.719 1 30.62 110 PRO A C 1
ATOM 871 O O . PRO A 1 110 ? -6.734 -73 25.609 1 30.62 110 PRO A O 1
ATOM 874 N N . VAL A 1 111 ? -5.992 -73.75 23.938 1 29.12 111 VAL A N 1
ATOM 875 C CA . VAL A 1 111 ? -5.562 -75.062 24.469 1 29.12 111 VAL A CA 1
ATOM 876 C C . VAL A 1 111 ? -4.258 -74.875 25.25 1 29.12 111 VAL A C 1
ATOM 878 O O . VAL A 1 111 ? -3.277 -74.375 24.703 1 29.12 111 VAL A O 1
ATOM 881 N N . ASP A 1 112 ? -4.387 -74.375 26.562 1 24.95 112 ASP A N 1
ATOM 882 C CA . ASP A 1 112 ? -3.232 -74.438 27.453 1 24.95 112 ASP A CA 1
ATOM 883 C C . ASP A 1 112 ? -2.578 -75.812 27.375 1 24.95 112 ASP A C 1
ATOM 885 O O . ASP A 1 112 ? -2.902 -76.688 28.156 1 24.95 112 ASP A O 1
ATOM 889 N N . PRO A 1 113 ? -2.498 -76.562 26.312 1 28.03 113 PRO A N 1
ATOM 890 C CA . PRO A 1 113 ? -2.053 -77.938 26.703 1 28.03 113 PRO A CA 1
ATOM 891 C C . PRO A 1 113 ? -0.821 -77.875 27.609 1 28.03 113 PRO A C 1
ATOM 893 O O . PRO A 1 113 ? -0.607 -78.812 28.406 1 28.03 113 PRO A O 1
ATOM 896 N N . CYS A 1 114 ? 0.278 -77.188 27.359 1 28.86 114 CYS A N 1
ATOM 897 C CA . CYS A 1 114 ? 1.488 -78 27.391 1 28.86 114 CYS A CA 1
ATOM 898 C C . CYS A 1 114 ? 1.877 -78.312 28.828 1 28.86 114 CYS A C 1
ATOM 900 O O . CYS A 1 114 ? 2.443 -79.375 29.094 1 28.86 114 CYS A O 1
ATOM 902 N N . THR A 1 115 ? 2.537 -77.562 29.719 1 25.81 115 THR A N 1
ATOM 903 C CA . THR A 1 115 ? 3.521 -78.312 30.484 1 25.81 115 THR A CA 1
ATOM 904 C C . THR A 1 115 ? 2.854 -79.438 31.234 1 25.81 115 THR A C 1
ATOM 906 O O . THR A 1 115 ? 1.643 -79.438 31.469 1 25.81 115 THR A O 1
ATOM 909 N N . ILE A 1 116 ? 3.861 -80.312 31.953 1 28.59 116 ILE A N 1
ATOM 910 C CA . ILE A 1 116 ? 4.625 -81.312 32.688 1 28.59 116 ILE A CA 1
ATOM 911 C C . ILE A 1 116 ? 4.055 -81.5 34.094 1 28.59 116 ILE A C 1
ATOM 913 O O . ILE A 1 116 ? 3.354 -80.625 34.594 1 28.59 116 ILE A O 1
ATOM 917 N N . MET A 1 117 ? 4.973 -82 35.062 1 25.8 117 MET A N 1
ATOM 918 C CA . MET A 1 117 ? 5.219 -82.5 36.406 1 25.8 117 MET A CA 1
ATOM 919 C C . MET A 1 117 ? 4.738 -81.5 37.469 1 25.8 117 MET A C 1
ATOM 921 O O . MET A 1 117 ? 4.938 -80.312 37.344 1 25.8 117 MET A O 1
ATOM 925 N N . MET B 1 1 ? -12.586 21.891 -6.211 1 57.75 1 MET B N 1
ATOM 926 C CA . MET B 1 1 ? -12.656 20.422 -6.273 1 57.75 1 MET B CA 1
ATOM 927 C C . MET B 1 1 ? -12.133 19.906 -7.609 1 57.75 1 MET B C 1
ATOM 929 O O . MET B 1 1 ? -12.578 20.359 -8.664 1 57.75 1 MET B O 1
ATOM 933 N N . VAL B 1 2 ? -10.953 19.438 -7.688 1 70.75 2 VAL B N 1
ATOM 934 C CA . VAL B 1 2 ? -10.453 18.922 -8.961 1 70.75 2 VAL B CA 1
ATOM 935 C C . VAL B 1 2 ? -10.703 17.422 -9.047 1 70.75 2 VAL B C 1
ATOM 937 O O . VAL B 1 2 ? -10.516 16.703 -8.07 1 70.75 2 VAL B O 1
ATOM 940 N N . LEU B 1 3 ? -11.438 17.094 -10.188 1 75.44 3 LEU B N 1
ATOM 941 C CA . LEU B 1 3 ? -11.672 15.688 -10.492 1 75.44 3 LEU B CA 1
ATOM 942 C C . LEU B 1 3 ? -10.445 15.07 -11.148 1 75.44 3 LEU B C 1
ATOM 944 O O . LEU B 1 3 ? -9.938 15.586 -12.141 1 75.44 3 LEU B O 1
ATOM 948 N N . THR B 1 4 ? -9.742 14.211 -10.359 1 82.12 4 THR B N 1
ATOM 949 C CA . THR B 1 4 ? -8.617 13.531 -10.984 1 82.12 4 THR B CA 1
ATOM 950 C C . THR B 1 4 ? -8.992 12.102 -11.367 1 82.12 4 THR B C 1
ATOM 952 O O . THR B 1 4 ? -9.766 11.445 -10.672 1 82.12 4 THR B O 1
ATOM 955 N N . LEU B 1 5 ? -8.516 11.734 -12.617 1 89.75 5 LEU B N 1
ATOM 956 C CA . LEU B 1 5 ? -8.781 10.375 -13.094 1 89.75 5 LEU B CA 1
ATOM 957 C C . LEU B 1 5 ? -7.738 9.406 -12.547 1 89.75 5 LEU B C 1
ATOM 959 O O . LEU B 1 5 ? -6.535 9.602 -12.742 1 89.75 5 LEU B O 1
ATOM 963 N N . GLN B 1 6 ? -8.289 8.469 -11.719 1 93.31 6 GLN B N 1
ATOM 964 C CA . GLN B 1 6 ? -7.422 7.406 -11.219 1 93.31 6 GLN B CA 1
ATOM 965 C C . GLN B 1 6 ? -7.84 6.051 -11.781 1 93.31 6 GLN B C 1
ATOM 967 O O . GLN B 1 6 ? -8.891 5.934 -12.422 1 93.31 6 GLN B O 1
ATOM 972 N N . GLN B 1 7 ? -6.883 5.129 -11.695 1 96.31 7 GLN B N 1
ATOM 973 C CA . GLN B 1 7 ? -7.148 3.752 -12.102 1 96.31 7 GLN B CA 1
ATOM 974 C C . GLN B 1 7 ? -7.07 2.803 -10.914 1 96.31 7 GLN B C 1
ATOM 976 O O . GLN B 1 7 ? -6.207 2.953 -10.047 1 96.31 7 GLN B O 1
ATOM 981 N N . LYS B 1 8 ? -8.023 1.896 -10.898 1 96.31 8 LYS B N 1
ATOM 982 C CA . LYS B 1 8 ? -7.98 0.758 -9.984 1 96.31 8 LYS B CA 1
ATOM 983 C C . LYS B 1 8 ? -7.586 -0.521 -10.719 1 96.31 8 LYS B C 1
ATOM 985 O O . LYS B 1 8 ? -8.305 -0.984 -11.602 1 96.31 8 LYS B O 1
ATOM 990 N N . VAL B 1 9 ? -6.449 -1.075 -10.367 1 98.06 9 VAL B N 1
ATOM 991 C CA . VAL B 1 9 ? -5.918 -2.277 -11 1 98.06 9 VAL B CA 1
ATOM 992 C C . VAL B 1 9 ? -5.98 -3.449 -10.023 1 98.06 9 VAL B C 1
ATOM 994 O O . VAL B 1 9 ? -5.488 -3.354 -8.898 1 98.06 9 VAL B O 1
ATOM 997 N N . VAL B 1 10 ? -6.641 -4.496 -10.391 1 97.94 10 VAL B N 1
ATOM 998 C CA . VAL B 1 10 ? -6.691 -5.73 -9.609 1 97.94 10 VAL B CA 1
ATOM 999 C C . VAL B 1 10 ? -5.801 -6.789 -10.258 1 97.94 10 VAL B C 1
ATOM 1001 O O . VAL B 1 10 ? -5.973 -7.117 -11.43 1 97.94 10 VAL B O 1
ATOM 1004 N N . ILE B 1 11 ? -4.887 -7.309 -9.461 1 98.25 11 ILE B N 1
ATOM 1005 C CA . ILE B 1 11 ? -3.902 -8.25 -9.977 1 98.25 11 ILE B CA 1
ATOM 1006 C C . ILE B 1 11 ? -3.965 -9.555 -9.18 1 98.25 11 ILE B C 1
ATOM 1008 O O . ILE B 1 11 ? -3.988 -9.531 -7.949 1 98.25 11 ILE B O 1
ATOM 1012 N N . LYS B 1 12 ? -4.043 -10.633 -9.922 1 97.56 12 LYS B N 1
ATOM 1013 C CA . LYS B 1 12 ? -4.02 -11.953 -9.312 1 97.56 12 LYS B CA 1
ATOM 1014 C C . LYS B 1 12 ? -2.635 -12.586 -9.422 1 97.56 12 LYS B C 1
ATOM 1016 O O . LYS B 1 12 ? -2.043 -12.609 -10.508 1 97.56 12 LYS B O 1
ATOM 1021 N N . ILE B 1 13 ? -2.201 -12.984 -8.234 1 97.94 13 ILE B N 1
ATOM 1022 C CA . ILE B 1 13 ? -0.875 -13.594 -8.164 1 97.94 13 ILE B CA 1
ATOM 1023 C C . ILE B 1 13 ? -0.981 -15.016 -7.617 1 97.94 13 ILE B C 1
ATOM 1025 O O . ILE B 1 13 ? -1.541 -15.227 -6.539 1 97.94 13 ILE B O 1
ATOM 1029 N N . SER B 1 14 ? -0.387 -15.922 -8.297 1 93.38 14 SER B N 1
ATOM 1030 C CA . SER B 1 14 ? -0.569 -17.328 -7.949 1 93.38 14 SER B CA 1
ATOM 1031 C C . SER B 1 14 ? 0.29 -17.719 -6.754 1 93.38 14 SER B C 1
ATOM 1033 O O . SER B 1 14 ? -0.097 -18.578 -5.957 1 93.38 14 SER B O 1
ATOM 1035 N N . SER B 1 15 ? 1.396 -17.141 -6.504 1 90.94 15 SER B N 1
ATOM 1036 C CA . SER B 1 15 ? 2.377 -17.547 -5.508 1 90.94 15 SER B CA 1
ATOM 1037 C C . SER B 1 15 ? 2.219 -16.766 -4.211 1 90.94 15 SER B C 1
ATOM 1039 O O . SER B 1 15 ? 3.146 -16.688 -3.404 1 90.94 15 SER B O 1
ATOM 1041 N N . MET B 1 16 ? 1.093 -16.203 -3.92 1 89.06 16 MET B N 1
ATOM 1042 C CA . MET B 1 16 ? 0.895 -15.461 -2.684 1 89.06 16 MET B CA 1
ATOM 1043 C C . MET B 1 16 ? 0.434 -16.391 -1.558 1 89.06 16 MET B C 1
ATOM 1045 O O . MET B 1 16 ? -0.658 -16.203 -1.015 1 89.06 16 MET B O 1
ATOM 1049 N N . CYS B 1 17 ? 1.235 -17.406 -1.218 1 84 17 CYS B N 1
ATOM 1050 C CA . CYS B 1 17 ? 0.85 -18.453 -0.273 1 84 17 CYS B CA 1
ATOM 1051 C C . CYS B 1 17 ? 1.389 -18.156 1.12 1 84 17 CYS B C 1
ATOM 1053 O O . CYS B 1 17 ? 0.946 -18.75 2.104 1 84 17 CYS B O 1
ATOM 1055 N N . CYS B 1 18 ? 2.277 -17.219 1.223 1 89.06 18 CYS B N 1
ATOM 1056 C CA . CYS B 1 18 ? 2.883 -16.953 2.521 1 89.06 18 CYS B CA 1
ATOM 1057 C C . CYS B 1 18 ? 3.188 -15.461 2.682 1 89.06 18 CYS B C 1
ATOM 1059 O O . CYS B 1 18 ? 3.016 -14.688 1.743 1 89.06 18 CYS B O 1
ATOM 1061 N N . GLU B 1 19 ? 3.549 -15.109 3.896 1 88.81 19 GLU B N 1
ATOM 1062 C CA . GLU B 1 19 ? 3.781 -13.719 4.254 1 88.81 19 GLU B CA 1
ATOM 1063 C C . G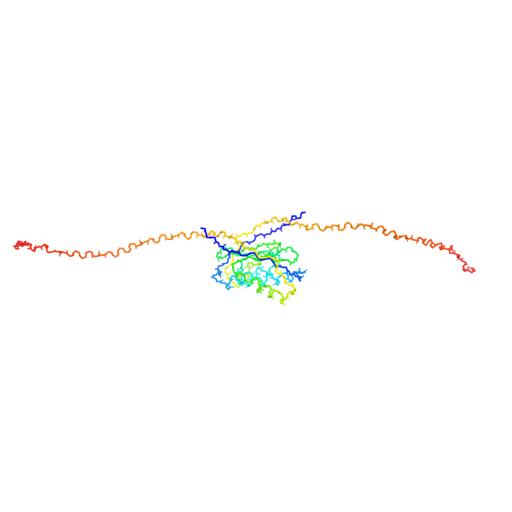LU B 1 19 ? 4.926 -13.117 3.441 1 88.81 19 GLU B C 1
ATOM 1065 O O . GLU B 1 19 ? 4.859 -11.961 3.02 1 88.81 19 GLU B O 1
ATOM 1070 N N . LYS B 1 20 ? 5.871 -13.945 3.189 1 90.12 20 LYS B N 1
ATOM 1071 C CA . LYS B 1 20 ? 7.035 -13.492 2.43 1 90.12 20 LYS B CA 1
ATOM 1072 C C . LYS B 1 20 ? 6.641 -13.078 1.017 1 90.12 20 LYS B C 1
ATOM 1074 O O . LYS B 1 20 ? 7.051 -12.016 0.54 1 90.12 20 LYS B O 1
ATOM 1079 N N . SER B 1 21 ? 5.902 -13.82 0.357 1 93.5 21 SER B N 1
ATOM 1080 C CA . SER B 1 21 ? 5.48 -13.531 -1.008 1 93.5 21 SER B CA 1
ATOM 1081 C C . SER B 1 21 ? 4.531 -12.336 -1.048 1 93.5 21 SER B C 1
ATOM 1083 O O . SER B 1 21 ? 4.566 -11.539 -1.987 1 93.5 21 SER B O 1
ATOM 1085 N N . ARG B 1 22 ? 3.684 -12.203 -0.014 1 93.62 22 ARG B N 1
ATOM 1086 C CA . ARG B 1 22 ? 2.766 -11.078 0.074 1 93.62 22 ARG B CA 1
ATOM 1087 C C . ARG B 1 22 ? 3.527 -9.766 0.218 1 93.62 22 ARG B C 1
ATOM 1089 O O . ARG B 1 22 ? 3.213 -8.781 -0.457 1 93.62 22 ARG B O 1
ATOM 1096 N N . LYS B 1 23 ? 4.551 -9.781 0.96 1 92.88 23 LYS B N 1
ATOM 1097 C CA . LYS B 1 23 ? 5.375 -8.594 1.172 1 92.88 23 LYS B CA 1
ATOM 1098 C C . LYS B 1 23 ? 6.125 -8.211 -0.1 1 92.88 23 LYS B C 1
ATOM 1100 O O . LYS B 1 23 ? 6.246 -7.027 -0.423 1 92.88 23 LYS B O 1
ATOM 1105 N N . LYS B 1 24 ? 6.551 -9.219 -0.787 1 94.06 24 LYS B N 1
ATOM 1106 C CA . LYS B 1 24 ? 7.258 -8.969 -2.039 1 94.06 24 LYS B CA 1
ATOM 1107 C C . LYS B 1 24 ? 6.344 -8.305 -3.064 1 94.06 24 LYS B C 1
ATOM 1109 O O . LYS B 1 24 ? 6.754 -7.375 -3.762 1 94.06 24 LYS B O 1
ATOM 1114 N N . ALA B 1 25 ? 5.145 -8.75 -3.119 1 96.5 25 ALA B N 1
ATOM 1115 C CA . ALA B 1 25 ? 4.168 -8.172 -4.043 1 96.5 25 ALA B CA 1
ATOM 1116 C C . ALA B 1 25 ? 3.896 -6.707 -3.707 1 96.5 25 ALA B C 1
ATOM 1118 O O . ALA B 1 25 ? 3.891 -5.852 -4.594 1 96.5 25 ALA B O 1
ATOM 1119 N N . LEU B 1 26 ? 3.719 -6.457 -2.395 1 96.44 26 LEU B N 1
ATOM 1120 C CA . LEU B 1 26 ? 3.447 -5.098 -1.946 1 96.44 2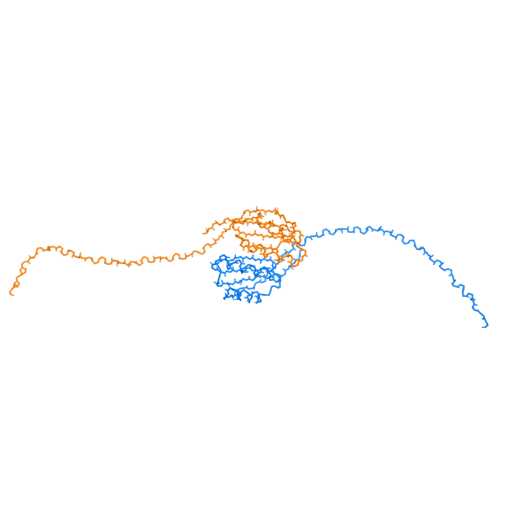6 LEU B CA 1
ATOM 1121 C C . LEU B 1 26 ? 4.637 -4.184 -2.225 1 96.44 26 LEU B C 1
ATOM 1123 O O . LEU B 1 26 ? 4.461 -3.045 -2.662 1 96.44 26 LEU B O 1
ATOM 1127 N N . LYS B 1 27 ? 5.828 -4.715 -2.051 1 94.69 27 LYS B N 1
ATOM 1128 C CA . LYS B 1 27 ? 7.047 -3.947 -2.283 1 94.69 27 LYS B CA 1
ATOM 1129 C C . LYS B 1 27 ? 7.172 -3.543 -3.75 1 94.69 27 LYS B C 1
ATOM 1131 O O . LYS B 1 27 ? 7.469 -2.389 -4.059 1 94.69 27 LYS B O 1
ATOM 1136 N N . ILE B 1 28 ? 6.902 -4.445 -4.602 1 96.56 28 ILE B N 1
ATOM 1137 C CA . ILE B 1 28 ? 7.035 -4.18 -6.031 1 96.56 28 ILE B CA 1
ATOM 1138 C C . ILE B 1 28 ? 5.996 -3.145 -6.461 1 96.56 28 ILE B C 1
ATOM 1140 O O . ILE B 1 28 ? 6.312 -2.221 -7.219 1 96.56 28 ILE B O 1
ATOM 1144 N N . ALA B 1 29 ? 4.77 -3.287 -5.93 1 97.19 29 ALA B N 1
ATOM 1145 C CA . ALA B 1 29 ? 3.701 -2.354 -6.277 1 97.19 29 ALA B CA 1
ATOM 1146 C C . ALA B 1 29 ? 3.998 -0.957 -5.738 1 97.19 29 ALA B C 1
ATOM 1148 O O . ALA B 1 29 ? 3.688 0.044 -6.387 1 97.19 29 ALA B O 1
ATOM 1149 N N . ALA B 1 30 ? 4.637 -0.907 -4.602 1 95.44 30 ALA B N 1
ATOM 1150 C CA . ALA B 1 30 ? 4.906 0.356 -3.92 1 95.44 30 ALA B CA 1
ATOM 1151 C C . ALA B 1 30 ? 5.891 1.211 -4.715 1 95.44 30 ALA B C 1
ATOM 1153 O O . ALA B 1 30 ? 5.828 2.441 -4.672 1 95.44 30 ALA B O 1
ATOM 1154 N N . ILE B 1 31 ? 6.707 0.616 -5.445 1 93.69 31 ILE B N 1
ATOM 1155 C CA . ILE B 1 31 ? 7.762 1.351 -6.133 1 93.69 31 ILE B CA 1
ATOM 1156 C C . ILE B 1 31 ? 7.293 1.729 -7.539 1 93.69 31 ILE B C 1
ATOM 1158 O O . ILE B 1 31 ? 7.941 2.525 -8.219 1 93.69 31 ILE B O 1
ATOM 1162 N N . GLU B 1 32 ? 6.203 1.196 -8 1 95.25 32 GLU B N 1
ATOM 1163 C CA . GLU B 1 32 ? 5.707 1.469 -9.352 1 95.25 32 GLU B CA 1
ATOM 1164 C C . GLU B 1 32 ? 5.254 2.92 -9.484 1 95.25 32 GLU B C 1
ATOM 1166 O O . GLU B 1 32 ? 4.492 3.418 -8.656 1 95.25 32 GLU B O 1
ATOM 1171 N N . PRO B 1 33 ? 5.742 3.615 -10.555 1 94.44 33 PRO B N 1
ATOM 1172 C CA . PRO B 1 33 ? 5.289 4.992 -10.766 1 94.44 33 PRO B CA 1
ATOM 1173 C C . PRO B 1 33 ? 3.771 5.098 -10.898 1 94.44 33 PRO B C 1
ATOM 1175 O O . PRO B 1 33 ? 3.145 4.258 -11.547 1 94.44 33 PRO B O 1
ATOM 1178 N N . GLY B 1 34 ? 3.227 6.113 -10.266 1 93.5 34 GLY B N 1
ATOM 1179 C CA . GLY B 1 34 ? 1.809 6.398 -10.43 1 93.5 34 GLY B CA 1
ATOM 1180 C C . GLY B 1 34 ? 0.946 5.762 -9.359 1 93.5 34 GLY B C 1
ATOM 1181 O O . GLY B 1 34 ? -0.238 6.086 -9.234 1 93.5 34 GLY B O 1
ATOM 1182 N N . VAL B 1 35 ? 1.542 4.922 -8.586 1 94.88 35 VAL B N 1
ATOM 1183 C CA . VAL B 1 35 ? 0.79 4.195 -7.57 1 94.88 35 VAL B CA 1
ATOM 1184 C C . VAL B 1 35 ? 0.582 5.09 -6.348 1 94.88 35 VAL B C 1
ATOM 1186 O O . VAL B 1 35 ? 1.523 5.727 -5.871 1 94.88 35 VAL B O 1
ATOM 1189 N N . ASN B 1 36 ? -0.705 5.09 -5.836 1 91.94 36 ASN B N 1
ATOM 1190 C CA . ASN B 1 36 ? -1.052 5.871 -4.652 1 91.94 36 ASN B CA 1
ATOM 1191 C C . ASN B 1 36 ? -1.471 4.977 -3.49 1 91.94 36 ASN B C 1
ATOM 1193 O O . ASN B 1 36 ? -1.184 5.281 -2.332 1 91.94 36 ASN B O 1
ATOM 1197 N N . THR B 1 37 ? -2.207 3.934 -3.863 1 95.5 37 THR B N 1
ATOM 1198 C CA . THR B 1 37 ? -2.703 3.025 -2.838 1 95.5 37 THR B CA 1
ATOM 1199 C C . THR B 1 37 ? -2.504 1.572 -3.258 1 95.5 37 THR B C 1
ATOM 1201 O O . THR B 1 37 ? -2.727 1.219 -4.418 1 95.5 37 THR B O 1
ATOM 1204 N N . ILE B 1 38 ? -2.072 0.752 -2.256 1 97.31 38 ILE B N 1
ATOM 1205 C CA . ILE B 1 38 ? -1.899 -0.682 -2.463 1 97.31 38 ILE B CA 1
ATOM 1206 C C . ILE B 1 38 ? -2.633 -1.453 -1.367 1 97.31 38 ILE B C 1
ATOM 1208 O O . ILE B 1 38 ? -2.627 -1.047 -0.203 1 97.31 38 ILE B O 1
ATOM 1212 N N . GLY B 1 39 ? -3.258 -2.549 -1.75 1 95.38 39 GLY B N 1
ATOM 1213 C CA . GLY B 1 39 ? -3.928 -3.375 -0.76 1 95.38 39 GLY B CA 1
ATOM 1214 C C . GLY B 1 39 ? -3.969 -4.844 -1.139 1 95.38 39 GLY B C 1
ATOM 1215 O O . GLY B 1 39 ? -3.973 -5.184 -2.324 1 95.38 39 GLY B O 1
ATOM 1216 N N . LEU B 1 40 ? -4.02 -5.59 -0.137 1 93.38 40 LEU B N 1
ATOM 1217 C CA . LEU B 1 40 ? -4.223 -7.023 -0.312 1 93.38 40 LEU B CA 1
ATOM 1218 C C . LEU B 1 40 ? -5.707 -7.367 -0.303 1 93.38 40 LEU B C 1
ATOM 1220 O O . LEU B 1 40 ? -6.469 -6.832 0.505 1 93.38 40 LEU B O 1
ATOM 1224 N N . GLU B 1 41 ? -6.059 -8.156 -1.313 1 86.75 41 GLU B N 1
ATOM 1225 C CA . GLU B 1 41 ? -7.445 -8.602 -1.395 1 86.75 41 GLU B CA 1
ATOM 1226 C C . GLU B 1 41 ? -7.535 -10.117 -1.573 1 86.75 41 GLU B C 1
ATOM 1228 O O . GLU B 1 41 ? -6.98 -10.664 -2.529 1 86.75 41 GLU B O 1
ATOM 1233 N N . GLY B 1 42 ? -8.258 -10.719 -0.693 1 83.81 42 GLY B N 1
ATOM 1234 C CA . GLY B 1 42 ? -8.398 -12.156 -0.807 1 83.81 42 GLY B CA 1
ATOM 1235 C C . GLY B 1 42 ? -7.105 -12.906 -0.567 1 83.81 42 GLY B C 1
ATOM 1236 O O . GLY B 1 42 ? -6.27 -12.477 0.23 1 83.81 42 GLY B O 1
ATOM 1237 N N . ASP B 1 43 ? -6.965 -14.102 -1.17 1 83.88 43 ASP B N 1
ATOM 1238 C CA . ASP B 1 43 ? -5.828 -14.977 -0.904 1 83.88 43 ASP B CA 1
ATOM 1239 C C . ASP B 1 43 ? -4.68 -14.695 -1.869 1 83.88 43 ASP B C 1
ATOM 1241 O O . ASP B 1 43 ? -3.512 -14.914 -1.534 1 83.88 43 ASP B O 1
ATOM 1245 N N . ASN B 1 44 ? -5.062 -14.195 -2.965 1 93.69 44 ASN B N 1
ATOM 1246 C CA . ASN B 1 44 ? -3.98 -14.164 -3.941 1 93.69 44 ASN B CA 1
ATOM 1247 C C . ASN B 1 44 ? -4.078 -12.945 -4.852 1 93.69 44 ASN B C 1
ATOM 1249 O O . ASN B 1 44 ? -3.688 -13 -6.02 1 93.69 44 ASN B O 1
ATOM 1253 N N . GLN B 1 45 ? -4.715 -11.82 -4.379 1 96.44 45 GLN B N 1
ATOM 1254 C CA . GLN B 1 45 ? -4.879 -10.641 -5.219 1 96.44 45 GLN B CA 1
ATOM 1255 C C . GLN B 1 45 ? -4.355 -9.391 -4.52 1 96.44 45 GLN B C 1
ATOM 1257 O O . GLN B 1 45 ? -4.469 -9.266 -3.299 1 96.44 45 GLN B O 1
ATOM 1262 N N . ILE B 1 46 ? -3.875 -8.461 -5.359 1 97.19 46 ILE B N 1
ATOM 1263 C CA . ILE B 1 46 ? -3.572 -7.125 -4.863 1 97.19 46 ILE B CA 1
ATOM 1264 C C . ILE B 1 46 ? -4.367 -6.09 -5.656 1 97.19 46 ILE B C 1
ATOM 1266 O O . ILE B 1 46 ? -4.609 -6.266 -6.852 1 97.19 46 ILE B O 1
ATOM 1270 N N . ILE B 1 47 ? -4.789 -5.066 -4.938 1 97.38 47 ILE B N 1
ATOM 1271 C CA . ILE B 1 47 ? -5.457 -3.916 -5.535 1 97.38 47 ILE B CA 1
ATOM 1272 C C . ILE B 1 47 ? -4.523 -2.707 -5.512 1 97.38 47 ILE B C 1
ATOM 1274 O O . ILE B 1 47 ? -3.955 -2.375 -4.469 1 97.38 47 ILE B O 1
ATOM 1278 N N . VAL B 1 48 ? -4.391 -2.109 -6.676 1 97.81 48 VAL B N 1
ATOM 1279 C CA . VAL B 1 48 ? -3.52 -0.948 -6.82 1 97.81 48 VAL B CA 1
ATOM 1280 C C . VAL B 1 48 ? -4.301 0.216 -7.422 1 97.81 48 VAL B C 1
ATOM 1282 O O . VAL B 1 48 ? -4.965 0.06 -8.445 1 97.81 48 VAL B O 1
ATOM 1285 N N . THR B 1 49 ? -4.242 1.374 -6.758 1 96.38 49 THR B N 1
ATOM 1286 C CA . THR B 1 49 ? -4.895 2.574 -7.27 1 96.38 49 THR B CA 1
ATOM 1287 C C . THR B 1 49 ? -3.881 3.695 -7.477 1 96.38 49 THR B C 1
ATOM 1289 O O . THR B 1 49 ? -2.918 3.814 -6.715 1 96.38 49 THR B O 1
ATOM 1292 N N . GLY B 1 50 ? -4.062 4.434 -8.555 1 95.31 50 GLY B N 1
ATOM 1293 C CA . GLY B 1 50 ? -3.188 5.559 -8.828 1 95.31 50 GLY B CA 1
ATOM 1294 C C . GLY B 1 50 ? -3.477 6.227 -10.164 1 95.31 50 GLY B C 1
ATOM 1295 O O . GLY B 1 50 ? -4.504 5.961 -10.789 1 95.31 50 GLY B O 1
ATOM 1296 N N . GLU B 1 51 ? -2.596 7.16 -10.414 1 92.69 51 GLU B N 1
ATOM 1297 C CA . GLU B 1 51 ? -2.699 7.891 -11.672 1 92.69 51 GLU B CA 1
ATOM 1298 C C . GLU B 1 51 ? -1.662 7.402 -12.688 1 92.69 51 GLU B C 1
ATOM 1300 O O . GLU B 1 51 ? -0.474 7.32 -12.367 1 92.69 51 GLU B O 1
ATOM 1305 N N . ASP B 1 52 ? -2.047 7.016 -13.836 1 92.31 52 ASP B N 1
ATOM 1306 C CA . ASP B 1 52 ? -1.154 6.656 -14.93 1 92.31 52 ASP B CA 1
ATOM 1307 C C . ASP B 1 52 ? -0.315 5.43 -14.578 1 92.31 52 ASP B C 1
ATOM 1309 O O . ASP B 1 52 ? 0.899 5.422 -14.789 1 92.31 52 ASP B O 1
ATOM 1313 N N . ILE B 1 53 ? -0.923 4.473 -13.938 1 95.06 53 ILE B N 1
ATOM 1314 C CA . ILE B 1 53 ? -0.228 3.23 -13.617 1 95.06 53 ILE B CA 1
ATOM 1315 C C . ILE B 1 53 ? -0.036 2.404 -14.883 1 95.06 53 ILE B C 1
ATOM 1317 O O . ILE B 1 53 ? -0.978 2.217 -15.656 1 95.06 53 ILE B O 1
ATOM 1321 N N . ASP B 1 54 ? 1.152 1.949 -15.133 1 96.44 54 ASP B N 1
ATOM 1322 C CA . ASP B 1 54 ? 1.399 0.979 -16.188 1 96.44 54 ASP B CA 1
ATOM 1323 C C . ASP B 1 54 ? 1.17 -0.448 -15.695 1 96.44 54 ASP B C 1
ATOM 1325 O O . ASP B 1 54 ? 2.111 -1.126 -15.281 1 96.44 54 ASP B O 1
ATOM 1329 N N . ALA B 1 55 ? -0.067 -0.901 -15.82 1 96.25 55 ALA B N 1
ATOM 1330 C CA . ALA B 1 55 ? -0.496 -2.189 -15.289 1 96.25 55 ALA B CA 1
ATOM 1331 C C . ALA B 1 55 ? 0.28 -3.336 -15.93 1 96.25 55 ALA B C 1
ATOM 1333 O O . ALA B 1 55 ? 0.628 -4.312 -15.258 1 96.25 55 ALA B O 1
ATOM 1334 N N . ALA B 1 56 ? 0.57 -3.186 -17.156 1 96.38 56 ALA B N 1
ATOM 1335 C CA . ALA B 1 56 ? 1.308 -4.23 -17.859 1 96.38 56 ALA B CA 1
ATOM 1336 C C . ALA B 1 56 ? 2.725 -4.367 -17.312 1 96.38 56 ALA B C 1
ATOM 1338 O O . ALA B 1 56 ? 3.189 -5.477 -17.047 1 96.38 56 ALA B O 1
ATOM 1339 N N . CYS B 1 57 ? 3.271 -3.184 -17.156 1 96.94 57 CYS B N 1
ATOM 1340 C CA . CYS B 1 57 ? 4.633 -3.189 -16.625 1 96.94 57 CYS B CA 1
ATOM 1341 C C . CYS B 1 57 ? 4.66 -3.75 -15.211 1 96.94 57 CYS B C 1
ATOM 1343 O O . CYS B 1 57 ? 5.52 -4.57 -14.883 1 96.94 57 CYS B O 1
ATOM 1345 N N . LEU B 1 58 ? 3.764 -3.311 -14.398 1 97.75 58 LEU B N 1
ATOM 1346 C CA . LEU B 1 58 ? 3.656 -3.797 -13.023 1 97.75 58 LEU B CA 1
ATOM 1347 C C . LEU B 1 58 ? 3.484 -5.312 -13 1 97.75 58 LEU B C 1
ATOM 1349 O O . LEU B 1 58 ? 4.18 -6.008 -12.258 1 97.75 58 LEU B O 1
ATOM 1353 N N . THR B 1 59 ? 2.654 -5.871 -13.867 1 98 59 THR B N 1
ATOM 1354 C CA . THR B 1 59 ? 2.383 -7.301 -13.93 1 98 59 THR B CA 1
ATOM 1355 C C . THR B 1 59 ? 3.633 -8.07 -14.344 1 98 59 THR B C 1
ATOM 1357 O O . THR B 1 59 ? 3.9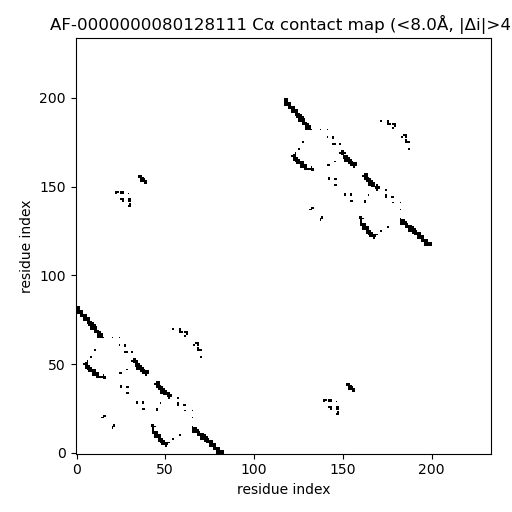34 -9.125 -13.781 1 98 59 THR B O 1
ATOM 1360 N N . LEU B 1 60 ? 4.371 -7.488 -15.203 1 97.75 60 LEU B N 1
ATOM 1361 C CA . LEU B 1 60 ? 5.594 -8.125 -15.664 1 97.75 60 LEU B CA 1
ATOM 1362 C C . LEU B 1 60 ? 6.629 -8.203 -14.547 1 97.75 60 LEU B C 1
ATOM 1364 O O . LEU B 1 60 ? 7.273 -9.234 -14.359 1 97.75 60 LEU B O 1
ATOM 1368 N N . LYS B 1 61 ? 6.695 -7.133 -13.844 1 97.69 61 LYS B N 1
ATOM 1369 C CA . LYS B 1 61 ? 7.652 -7.086 -12.734 1 97.69 61 LYS B CA 1
ATOM 1370 C C . LYS B 1 61 ? 7.297 -8.109 -11.656 1 97.69 61 LYS B C 1
ATOM 1372 O O . LYS B 1 61 ? 8.188 -8.742 -11.086 1 97.69 61 LYS B O 1
ATOM 1377 N N . ILE B 1 62 ? 6.102 -8.297 -11.375 1 98 62 ILE B N 1
ATOM 1378 C CA . ILE B 1 62 ? 5.656 -9.266 -10.383 1 98 62 ILE B CA 1
ATOM 1379 C C . ILE B 1 62 ? 5.883 -10.68 -10.898 1 98 62 ILE B C 1
ATOM 1381 O O . ILE B 1 62 ? 6.34 -11.555 -10.156 1 98 62 ILE B O 1
ATOM 1385 N N . ARG B 1 63 ? 5.629 -10.859 -12.141 1 97.56 63 ARG B N 1
ATOM 1386 C CA . ARG B 1 63 ? 5.777 -12.172 -12.75 1 97.56 63 ARG B CA 1
ATOM 1387 C C . ARG B 1 63 ? 7.219 -12.664 -12.656 1 97.56 63 ARG B C 1
ATOM 1389 O O . ARG B 1 63 ? 7.465 -13.852 -12.438 1 97.56 63 ARG B O 1
ATOM 1396 N N . LYS B 1 64 ? 8.008 -11.805 -12.836 1 96.88 64 LYS B N 1
ATOM 1397 C CA . LYS B 1 64 ? 9.43 -12.148 -12.805 1 96.88 64 LYS B CA 1
ATOM 1398 C C . LYS B 1 64 ? 9.836 -12.695 -11.445 1 96.88 64 LYS B C 1
ATOM 1400 O O . LYS B 1 64 ? 10.695 -13.578 -11.359 1 96.88 64 LYS B O 1
ATOM 1405 N N . LYS B 1 65 ? 9.172 -12.258 -10.406 1 96.31 65 LYS B N 1
ATOM 1406 C CA . LYS B 1 65 ? 9.625 -12.594 -9.055 1 96.31 65 LYS B CA 1
ATOM 1407 C C . LYS B 1 65 ? 8.672 -13.586 -8.391 1 96.31 65 LYS B C 1
ATOM 1409 O O . LYS B 1 65 ? 9.086 -14.352 -7.516 1 96.31 65 LYS B O 1
ATOM 1414 N N . LEU B 1 66 ? 7.496 -13.578 -8.766 1 96.88 66 LEU B N 1
ATOM 1415 C CA . LEU B 1 66 ? 6.5 -14.328 -8.008 1 96.88 66 LEU B CA 1
ATOM 1416 C C . LEU B 1 66 ? 5.793 -15.344 -8.906 1 96.88 66 LEU B C 1
ATOM 1418 O O . LEU B 1 66 ? 4.883 -16.047 -8.461 1 96.88 66 LEU B O 1
ATOM 1422 N N . GLY B 1 67 ? 6.113 -15.367 -10.102 1 95.94 67 GLY B N 1
ATOM 1423 C CA . GLY B 1 67 ? 5.52 -16.344 -10.992 1 95.94 67 GLY B CA 1
ATOM 1424 C C . GLY B 1 67 ? 4.238 -15.859 -11.648 1 95.94 67 GLY B C 1
ATOM 1425 O O . GLY B 1 67 ? 4.109 -14.68 -11.961 1 95.94 67 GLY B O 1
ATOM 1426 N N . TRP B 1 68 ? 3.445 -16.828 -11.992 1 97.06 68 TRP B N 1
ATOM 1427 C CA . TRP B 1 68 ? 2.262 -16.516 -12.781 1 97.06 68 TRP B CA 1
ATOM 1428 C C . TRP B 1 68 ? 1.478 -15.367 -12.148 1 97.06 68 TRP B C 1
ATOM 1430 O O . TRP B 1 68 ? 1.136 -15.422 -10.961 1 97.06 68 TRP B O 1
ATOM 1440 N N . THR B 1 69 ? 1.287 -14.359 -12.898 1 97.38 69 THR B N 1
ATOM 1441 C CA . THR B 1 69 ? 0.556 -13.156 -12.5 1 97.38 69 THR B CA 1
ATOM 1442 C C . THR B 1 69 ? -0.31 -12.648 -13.648 1 97.38 69 THR B C 1
ATOM 1444 O O . THR B 1 69 ? 0.135 -12.609 -14.797 1 97.38 69 THR B O 1
ATOM 1447 N N . ASP B 1 70 ? -1.601 -12.383 -13.297 1 96.81 70 ASP B N 1
ATOM 1448 C CA . ASP B 1 70 ? -2.512 -11.898 -14.328 1 96.81 70 ASP B CA 1
ATOM 1449 C C . ASP B 1 70 ? -3.293 -10.68 -13.844 1 96.81 70 ASP B C 1
ATOM 1451 O O . ASP B 1 70 ? -3.535 -10.523 -12.648 1 96.81 70 ASP B O 1
ATOM 1455 N N . ILE B 1 71 ? -3.633 -9.812 -14.82 1 97.88 71 ILE B N 1
ATOM 1456 C CA . ILE B 1 71 ? -4.492 -8.68 -14.508 1 97.88 71 ILE B CA 1
ATOM 1457 C C . ILE B 1 71 ? -5.957 -9.102 -14.586 1 97.88 71 ILE B C 1
ATOM 1459 O O . ILE B 1 71 ? -6.41 -9.602 -15.617 1 97.88 71 ILE B O 1
ATOM 1463 N N . ILE B 1 72 ? -6.664 -8.906 -13.562 1 96.94 72 ILE B N 1
ATOM 1464 C CA . ILE B 1 72 ? -8.07 -9.289 -13.508 1 96.94 72 ILE B CA 1
ATOM 1465 C C . ILE B 1 72 ? -8.938 -8.141 -14 1 96.94 72 ILE B C 1
ATOM 1467 O O . ILE B 1 72 ? -9.922 -8.352 -14.719 1 96.94 72 ILE B O 1
ATOM 1471 N N . SER B 1 73 ? -8.648 -6.875 -13.586 1 95.62 73 SER B N 1
ATOM 1472 C CA . SER B 1 73 ? -9.469 -5.746 -14.016 1 95.62 73 SER B CA 1
ATOM 1473 C C . SER B 1 73 ? -8.703 -4.434 -13.891 1 95.62 73 SER B C 1
ATOM 1475 O O . SER B 1 73 ? -7.797 -4.312 -13.062 1 95.62 73 SER B O 1
ATOM 1477 N N . VAL B 1 74 ? -8.938 -3.537 -14.789 1 96.5 74 VAL B N 1
ATOM 1478 C CA . VAL B 1 74 ? -8.5 -2.146 -14.758 1 96.5 74 VAL B CA 1
ATOM 1479 C C . VAL B 1 74 ? -9.703 -1.218 -14.875 1 96.5 74 VAL B C 1
ATOM 1481 O O . VAL B 1 74 ? -10.375 -1.187 -15.906 1 96.5 74 VAL B O 1
ATOM 1484 N N . THR B 1 75 ? -9.977 -0.557 -13.828 1 96.12 75 THR B N 1
ATOM 1485 C CA . THR B 1 75 ? -11.164 0.284 -13.812 1 96.12 75 THR B CA 1
ATOM 1486 C C . THR B 1 75 ? -10.797 1.741 -13.547 1 96.12 75 THR B C 1
ATOM 1488 O O . THR B 1 75 ? -10.031 2.037 -12.625 1 96.12 75 THR B O 1
ATOM 1491 N N . PRO B 1 76 ? -11.375 2.582 -14.375 1 93.19 76 PRO B N 1
ATOM 1492 C CA . PRO B 1 76 ? -11.18 4.004 -14.078 1 93.19 76 PRO B CA 1
ATOM 1493 C C . PRO B 1 76 ? -12 4.48 -12.883 1 93.19 76 PRO B C 1
ATOM 1495 O O . PRO B 1 76 ? -13.133 4.027 -12.688 1 93.19 76 PRO B O 1
ATOM 1498 N N . ILE B 1 77 ? -11.289 5.254 -12.07 1 91.5 77 ILE B N 1
ATOM 1499 C CA . ILE B 1 77 ? -11.984 5.809 -10.914 1 91.5 77 ILE B CA 1
ATOM 1500 C C . ILE B 1 77 ? -11.82 7.328 -10.891 1 91.5 77 ILE B C 1
ATOM 1502 O O . ILE B 1 77 ? -10.742 7.848 -11.188 1 91.5 77 ILE B O 1
ATOM 1506 N N . ILE B 1 78 ? -12.945 7.992 -10.633 1 87.62 78 ILE B N 1
ATOM 1507 C CA . ILE B 1 78 ? -12.898 9.445 -10.508 1 87.62 78 ILE B CA 1
ATOM 1508 C C . ILE B 1 78 ? -12.797 9.828 -9.039 1 87.62 78 ILE B C 1
ATOM 1510 O O . ILE B 1 78 ? -13.625 9.406 -8.219 1 87.62 78 ILE B O 1
ATOM 1514 N N . ARG B 1 79 ? -11.648 10.469 -8.734 1 77.75 79 ARG B N 1
ATOM 1515 C CA . ARG B 1 79 ? -11.461 10.914 -7.359 1 77.75 79 ARG B CA 1
ATOM 1516 C C . ARG B 1 79 ? -11.594 12.43 -7.254 1 77.75 79 ARG B C 1
ATOM 1518 O O . ARG B 1 79 ? -11.07 13.164 -8.094 1 77.75 79 ARG B O 1
ATOM 1525 N N . LYS B 1 80 ? -12.477 12.742 -6.246 1 72.19 80 LYS B N 1
ATOM 1526 C CA . LYS B 1 80 ? -12.586 14.164 -5.93 1 72.19 80 LYS B CA 1
ATOM 1527 C C . LYS B 1 80 ? -11.5 14.594 -4.949 1 72.19 80 LYS B C 1
ATOM 1529 O O . LYS B 1 80 ? -11.367 14.016 -3.869 1 72.19 80 LYS B O 1
ATOM 1534 N N . ARG B 1 81 ? -10.508 15.164 -5.395 1 62.81 81 ARG B N 1
ATOM 1535 C CA . ARG B 1 81 ? -9.469 15.688 -4.508 1 62.81 81 ARG B CA 1
ATOM 1536 C C . ARG B 1 81 ? -9.805 17.109 -4.051 1 62.81 81 ARG B C 1
ATOM 1538 O O . ARG B 1 81 ? -10.211 17.938 -4.863 1 62.81 81 ARG B O 1
ATOM 1545 N N . TRP B 1 82 ? -10.125 17.094 -2.779 1 50.81 82 TRP B N 1
ATOM 1546 C CA . TRP B 1 82 ? -10.367 18.438 -2.289 1 50.81 82 TRP B CA 1
ATOM 1547 C C . TRP B 1 82 ? -9.102 19.281 -2.359 1 50.81 82 TRP B C 1
ATOM 1549 O O . TRP B 1 82 ? -8.055 18.891 -1.858 1 50.81 82 TRP B O 1
ATOM 1559 N N . LYS B 1 83 ? -8.836 19.875 -3.43 1 48.62 83 LYS B N 1
ATOM 1560 C CA . LYS B 1 83 ? -7.742 20.844 -3.414 1 48.62 83 LYS B CA 1
ATOM 1561 C C . LYS B 1 83 ? -7.832 21.75 -2.193 1 48.62 83 LYS B C 1
ATOM 1563 O O . LYS B 1 83 ? -8.891 22.312 -1.911 1 48.62 83 LYS B O 1
ATOM 1568 N N . ARG B 1 84 ? -7.086 21.312 -1.131 1 43.38 84 ARG B N 1
ATOM 1569 C CA . ARG B 1 84 ? -7.023 22.391 -0.151 1 43.38 84 ARG B CA 1
ATOM 1570 C C . ARG B 1 84 ? -7.078 23.766 -0.834 1 43.38 84 ARG B C 1
ATOM 1572 O O . ARG B 1 84 ? -6.363 24 -1.811 1 43.38 84 ARG B O 1
ATOM 1579 N N . LYS B 1 85 ? -8.133 24.328 -0.887 1 38.12 85 LYS B N 1
ATOM 1580 C CA . LYS B 1 85 ? -8.141 25.734 -1.306 1 38.12 85 LYS B CA 1
ATOM 1581 C C . LYS B 1 85 ? -6.898 26.453 -0.802 1 38.12 85 LYS B C 1
ATOM 1583 O O . LYS B 1 85 ? -6.66 26.531 0.406 1 38.12 85 LYS B O 1
ATOM 1588 N N . SER B 1 86 ? -5.742 26.312 -1.325 1 35.19 86 SER B N 1
ATOM 1589 C CA . SER B 1 86 ? -4.828 27.422 -1.062 1 35.19 86 SER B CA 1
ATOM 1590 C C . SER B 1 86 ? -5.594 28.703 -0.779 1 35.19 86 SER B C 1
ATOM 1592 O O . SER B 1 86 ? -6.465 29.094 -1.555 1 35.19 86 SER B O 1
ATOM 1594 N N . VAL B 1 87 ? -5.988 28.953 0.396 1 31.25 87 VAL B N 1
ATOM 1595 C CA . VAL B 1 87 ? -6.332 30.344 0.636 1 31.25 87 VAL B CA 1
ATOM 1596 C C . VAL B 1 87 ? -5.543 31.25 -0.315 1 31.25 87 VAL B C 1
ATOM 1598 O O . VAL B 1 87 ? -4.309 31.203 -0.33 1 31.25 87 VAL B O 1
ATOM 1601 N N . ALA B 1 88 ? -6.004 31.406 -1.493 1 31.19 88 ALA B N 1
ATOM 1602 C CA . ALA B 1 88 ? -5.461 32.5 -2.277 1 31.19 88 ALA B CA 1
ATOM 1603 C C . ALA B 1 88 ? -4.879 33.594 -1.37 1 31.19 88 ALA B C 1
ATOM 1605 O O . ALA B 1 88 ? -5.582 34.125 -0.517 1 31.19 88 ALA B O 1
ATOM 1606 N N . ARG B 1 89 ? -3.699 33.344 -0.805 1 30.86 89 ARG B N 1
ATOM 1607 C CA . ARG B 1 89 ? -3.104 34.594 -0.356 1 30.86 89 ARG B CA 1
ATOM 1608 C C . ARG B 1 89 ? -3.586 35.781 -1.208 1 30.86 89 ARG B C 1
ATOM 1610 O O . ARG B 1 89 ? -3.436 35.75 -2.432 1 30.86 89 ARG B O 1
ATOM 1617 N N . LYS B 1 90 ? -4.777 36.156 -0.974 1 30.36 90 LYS B N 1
ATOM 1618 C CA . LYS B 1 90 ? -4.992 37.5 -1.494 1 30.36 90 LYS B CA 1
ATOM 1619 C C . LYS B 1 90 ? -3.676 38.281 -1.624 1 30.36 90 LYS B C 1
ATOM 1621 O O . LYS B 1 90 ? -2.977 38.5 -0.632 1 30.36 90 LYS B O 1
ATOM 1626 N N . SER B 1 91 ? -2.932 37.906 -2.672 1 26.7 91 SER B N 1
ATOM 1627 C CA . SER B 1 91 ? -1.938 38.906 -3.08 1 26.7 91 SER B CA 1
ATOM 1628 C C . SER B 1 91 ? -2.379 40.312 -2.711 1 26.7 91 SER B C 1
ATOM 1630 O O . SER B 1 91 ? -3.389 40.812 -3.215 1 26.7 91 SER B O 1
ATOM 1632 N N . ARG B 1 92 ? -2.49 40.469 -1.41 1 24.45 92 ARG B N 1
ATOM 1633 C CA . ARG B 1 92 ? -2.449 41.906 -1.162 1 24.45 92 ARG B CA 1
ATOM 1634 C C . ARG B 1 92 ? -1.547 42.625 -2.17 1 24.45 92 ARG B C 1
ATOM 1636 O O . ARG B 1 92 ? -0.371 42.25 -2.305 1 24.45 92 ARG B O 1
ATOM 1643 N N . ASN B 1 93 ? -2.07 42.844 -3.412 1 25.23 93 ASN B N 1
ATOM 1644 C CA . ASN B 1 93 ? -1.576 44 -4.156 1 25.23 93 ASN B CA 1
ATOM 1645 C C . ASN B 1 93 ? -0.98 45.062 -3.229 1 25.23 93 ASN B C 1
ATOM 1647 O O . ASN B 1 93 ? -1.713 45.75 -2.529 1 25.23 93 ASN B O 1
ATOM 1651 N N . LEU B 1 94 ? -0.09 44.594 -2.344 1 23.5 94 LEU B N 1
ATOM 1652 C CA . LEU B 1 94 ? 0.739 45.688 -1.87 1 23.5 94 LEU B CA 1
ATOM 1653 C C . LEU B 1 94 ? 0.929 46.75 -2.963 1 23.5 94 LEU B C 1
ATOM 1655 O O . LEU B 1 94 ? 1.457 46.438 -4.035 1 23.5 94 LEU B O 1
ATOM 1659 N N . LEU B 1 95 ? -0.051 47.562 -3.111 1 25.11 95 LEU B N 1
ATOM 1660 C CA . LEU B 1 95 ? 0.097 48.938 -3.518 1 25.11 95 LEU B CA 1
ATOM 1661 C C . LEU B 1 95 ? 1.497 49.469 -3.201 1 25.11 95 LEU B C 1
ATOM 1663 O O . LEU B 1 95 ? 1.8 49.781 -2.049 1 25.11 95 LEU B O 1
ATOM 1667 N N . TYR B 1 96 ? 2.494 48.594 -3.408 1 25.31 96 TYR B N 1
ATOM 1668 C CA . TYR B 1 96 ? 3.635 49.438 -3.732 1 25.31 96 TYR B CA 1
ATOM 1669 C C . TYR B 1 96 ? 3.223 50.562 -4.664 1 25.31 96 TYR B C 1
ATOM 1671 O O . TYR B 1 96 ? 2.838 50.344 -5.812 1 25.31 96 TYR B O 1
ATOM 1679 N N . ARG B 1 97 ? 2.301 51.344 -4.152 1 23.27 97 ARG B N 1
ATOM 1680 C CA . ARG B 1 97 ? 2.205 52.75 -4.531 1 23.27 97 ARG B CA 1
ATOM 1681 C C . ARG B 1 97 ? 3.543 53.281 -5.039 1 23.27 97 ARG B C 1
ATOM 1683 O O . ARG B 1 97 ? 4.496 53.406 -4.27 1 23.27 97 ARG B O 1
ATOM 1690 N N . ARG B 1 98 ? 4.188 52.562 -6.047 1 23.44 98 ARG B N 1
ATOM 1691 C CA . ARG B 1 98 ? 4.977 53.531 -6.785 1 23.44 98 ARG B CA 1
ATOM 1692 C C . ARG B 1 98 ? 4.348 54.906 -6.699 1 23.44 98 ARG B C 1
ATOM 1694 O O . ARG B 1 98 ? 3.287 55.156 -7.277 1 23.44 98 ARG B O 1
ATOM 1701 N N . SER B 1 99 ? 4.191 55.406 -5.438 1 24.48 99 SER B N 1
ATOM 1702 C CA . SER B 1 99 ? 4.145 56.875 -5.277 1 24.48 99 SER B CA 1
ATOM 1703 C C . SER B 1 99 ? 4.848 57.562 -6.434 1 24.48 99 SER B C 1
ATOM 1705 O O . SER B 1 99 ? 6.07 57.5 -6.566 1 24.48 99 SER B O 1
ATOM 1707 N N . PHE B 1 100 ? 4.34 57.312 -7.715 1 25.23 100 PHE B N 1
ATOM 1708 C CA . PHE B 1 100 ? 4.414 58.438 -8.664 1 25.23 100 PHE B CA 1
ATOM 1709 C C . PHE B 1 100 ? 4.48 59.781 -7.93 1 25.23 100 PHE B C 1
ATOM 1711 O O . PHE B 1 100 ? 3.557 60.125 -7.199 1 25.23 100 PHE B O 1
ATOM 1718 N N . ILE B 1 101 ? 5.574 59.969 -7.203 1 26.09 101 ILE B N 1
ATOM 1719 C CA . ILE B 1 101 ? 6.105 61.344 -7.078 1 26.09 101 ILE B CA 1
ATOM 1720 C C . ILE B 1 101 ? 5.57 62.188 -8.211 1 26.09 101 ILE B C 1
ATOM 1722 O O . ILE B 1 101 ? 5.812 61.906 -9.391 1 26.09 101 ILE B O 1
ATOM 1726 N N . ILE B 1 102 ? 4.258 62.375 -8.219 1 25.3 102 ILE B N 1
ATOM 1727 C CA . ILE B 1 102 ? 3.592 63.531 -8.805 1 25.3 102 ILE B CA 1
ATOM 1728 C C . ILE B 1 102 ? 4.578 64.688 -8.906 1 25.3 102 ILE B C 1
ATOM 1730 O O . ILE B 1 102 ? 4.996 65.25 -7.895 1 25.3 102 ILE B O 1
ATOM 1734 N N . LEU B 1 103 ? 5.809 64.375 -9.43 1 25.36 103 LEU B N 1
ATOM 1735 C CA . LEU B 1 103 ? 6.418 65.562 -10.008 1 25.36 103 LEU B CA 1
ATOM 1736 C C . LEU B 1 103 ? 5.352 66.5 -10.562 1 25.36 103 LEU B C 1
ATOM 1738 O O . LEU B 1 103 ? 4.629 66.188 -11.492 1 25.36 103 LEU B O 1
ATOM 1742 N N . ILE B 1 104 ? 4.582 67.125 -9.547 1 25.52 104 ILE B N 1
ATOM 1743 C CA . ILE B 1 104 ? 3.93 68.438 -9.711 1 25.52 104 ILE B CA 1
ATOM 1744 C C . ILE B 1 104 ? 4.66 69.25 -10.773 1 25.52 104 ILE B C 1
ATOM 1746 O O . ILE B 1 104 ? 5.832 69.562 -10.602 1 25.52 104 ILE B O 1
ATOM 1750 N N . ASN B 1 105 ? 4.754 68.688 -11.992 1 25.52 105 ASN B N 1
ATOM 1751 C CA . ASN B 1 105 ? 4.988 69.688 -12.992 1 25.52 105 ASN B CA 1
ATOM 1752 C C . ASN B 1 105 ? 4.246 71 -12.648 1 25.52 105 ASN B C 1
ATOM 1754 O O . ASN B 1 105 ? 3.016 71 -12.641 1 25.52 105 ASN B O 1
ATOM 1758 N N . VAL B 1 106 ? 4.727 71.5 -11.492 1 28.27 106 VAL B N 1
ATOM 1759 C CA . VAL B 1 106 ? 4.527 72.938 -11.297 1 28.27 106 VAL B CA 1
ATOM 1760 C C . VAL B 1 106 ? 4.441 73.688 -12.648 1 28.27 106 VAL B C 1
ATOM 1762 O O . VAL B 1 106 ? 5.414 73.688 -13.406 1 28.27 106 VAL B O 1
ATOM 1765 N N . ARG B 1 107 ? 3.441 73.125 -13.438 1 27.2 107 ARG B N 1
ATOM 1766 C CA . ARG B 1 107 ? 3.207 74.125 -14.508 1 27.2 107 ARG B CA 1
ATOM 1767 C C . ARG B 1 107 ? 3.49 75.562 -14.031 1 27.2 107 ARG B C 1
ATOM 1769 O O . ARG B 1 107 ? 3.453 75.812 -12.828 1 27.2 107 ARG B O 1
ATOM 1776 N N . ASP B 1 108 ? 3.543 76.375 -14.859 1 29.06 108 ASP B N 1
ATOM 1777 C CA . ASP B 1 108 ? 3.977 77.75 -15.047 1 29.06 108 ASP B CA 1
ATOM 1778 C C . ASP B 1 108 ? 3.141 78.688 -14.203 1 29.06 108 ASP B C 1
ATOM 1780 O O . ASP B 1 108 ? 1.958 78.938 -14.484 1 29.06 108 ASP B O 1
ATOM 1784 N N . PRO B 1 109 ? 2.418 78.5 -12.961 1 32.69 109 PRO B N 1
ATOM 1785 C CA . PRO B 1 109 ? 1.819 79.812 -13.055 1 32.69 109 PRO B CA 1
ATOM 1786 C C . PRO B 1 109 ? 2.811 80.875 -13.523 1 32.69 109 PRO B C 1
ATOM 1788 O O . PRO B 1 109 ? 4.023 80.688 -13.43 1 32.69 109 PRO B O 1
ATOM 1791 N N . PRO B 1 110 ? 2.486 81.688 -14.484 1 33.25 110 PRO B N 1
ATOM 1792 C CA . PRO B 1 110 ? 3.256 82.938 -14.711 1 33.25 110 PRO B CA 1
ATOM 1793 C C . PRO B 1 110 ? 3.752 83.562 -13.414 1 33.25 110 PRO B C 1
ATOM 1795 O O . PRO B 1 110 ? 3.164 83.375 -12.352 1 33.25 110 PRO B O 1
ATOM 1798 N N . VAL B 1 111 ? 5.094 83.438 -13.148 1 28.2 111 VAL B N 1
ATOM 1799 C CA . VAL B 1 111 ? 5.812 84.25 -12.172 1 28.2 111 VAL B CA 1
ATOM 1800 C C . VAL B 1 111 ? 5.074 85.625 -11.969 1 28.2 111 VAL B C 1
ATOM 1802 O O . VAL B 1 111 ? 4.945 86.375 -12.898 1 28.2 111 VAL B O 1
ATOM 1805 N N . ASP B 1 112 ? 3.734 85.438 -11.469 1 24.8 112 ASP B N 1
ATOM 1806 C CA . ASP B 1 112 ? 3.424 86.812 -11.148 1 24.8 112 ASP B CA 1
ATOM 1807 C C . ASP B 1 112 ? 4.559 87.438 -10.352 1 24.8 112 ASP B C 1
ATOM 1809 O O . ASP B 1 112 ? 5.277 86.75 -9.617 1 24.8 112 ASP B O 1
ATOM 1813 N N . PRO B 1 113 ? 4.797 88.688 -10.539 1 32.62 113 PRO B N 1
ATOM 1814 C CA . PRO B 1 113 ? 5.652 89.75 -9.984 1 32.62 113 PRO B CA 1
ATOM 1815 C C . PRO B 1 113 ? 5.543 89.875 -8.469 1 32.62 113 PRO B C 1
ATOM 1817 O O . PRO B 1 113 ? 5.93 90.875 -7.891 1 32.62 113 PRO B O 1
ATOM 1820 N N . CYS B 1 114 ? 5.324 88.75 -7.652 1 24.27 114 CYS B N 1
ATOM 1821 C CA . CYS B 1 114 ? 5.32 89.312 -6.309 1 24.27 114 CYS B CA 1
ATOM 1822 C C . CYS B 1 114 ? 6.434 90.375 -6.145 1 24.27 114 CYS B C 1
ATOM 1824 O O . CYS B 1 114 ? 7.535 90.188 -6.664 1 24.27 114 CYS B O 1
ATOM 1826 N N . THR B 1 115 ? 6.102 91.5 -5.508 1 25.61 115 THR B N 1
ATOM 1827 C CA . THR B 1 115 ? 6.48 92.812 -4.988 1 25.61 115 THR B CA 1
ATOM 1828 C C . THR B 1 115 ? 7.613 92.688 -3.973 1 25.61 115 THR B C 1
ATOM 1830 O O . THR B 1 115 ? 8.203 93.688 -3.561 1 25.61 115 THR B O 1
ATOM 1833 N N . ILE B 1 116 ? 8.148 91.75 -3.293 1 23.23 116 ILE B N 1
ATOM 1834 C CA . ILE B 1 116 ? 8.883 92.438 -2.23 1 23.23 116 ILE B CA 1
ATOM 1835 C C . ILE B 1 116 ? 9.859 93.438 -2.838 1 23.23 116 ILE B C 1
ATOM 1837 O O . ILE B 1 116 ? 10.578 93.125 -3.791 1 23.23 116 ILE B O 1
ATOM 1841 N N . MET B 1 117 ? 9.93 94.5 -2.01 1 25.27 117 MET B N 1
ATOM 1842 C CA . MET B 1 117 ? 10.727 95.375 -1.191 1 25.27 117 MET B CA 1
ATOM 1843 C C . MET B 1 117 ? 11.961 94.688 -0.635 1 25.27 117 MET B C 1
ATOM 1845 O O . MET B 1 117 ? 11.883 93.562 -0.194 1 25.27 117 MET B O 1
#

Nearest PDB structures (foldseek):
  8b2r-assembly1_A  TM=9.599E-01  e=5.302E-08  Oryza sativa
  7nlj-assembly1_A  TM=9.260E-01  e=6.007E-08  Setaria italica
  5a6w-assembly1_A  TM=9.329E-01  e=7.760E-07  Oryza sativa
  5a6p-assembly1_A  TM=8.988E-01  e=5.680E-07  Oryza sativa
  7qzd-assembly1_B  TM=8.902E-01  e=3.063E-06  Oryza sativa Japonica Group

Sequence (234 aa):
MVLTLQQKVVIKISSMCCEKSRKKALKIAAIEPGVNTIGLEGDNQIIVTGEDIDAACLTLKIRKKLGWTDIISVTPIIRKRWKRKSVARKSRNLLYRRSFIILINVRDPPVDPCTIMMVLTLQQKVVIKISSMCCEKSRKKALKIAAIEPGVNTIGLEGDNQIIVTGEDIDAACLTLKIRKKLGWTDIISVTPIIRKRWKRKSVARKSRNLLYRRSFIILINVRDPPVDPCTIM

Radius of gyration: 36.31 Å; Cα contacts (8 Å, |Δi|>4): 371; chains: 2; bounding box: 37×178×54 Å

Foldseek 3Di:
DDKDKKKKWKKFADQQQDPVLVVVLVVLLVVFPFWDDWDDDDRGMIITMGDPTPNVVSQVVSCVPRNDMDIDDMDMDIDDDPPPPPPPPPPPPPCPVPVPPCPVCPVDDPPPPDDDD/DDKDKKKKWKKFADQQQDPVLVVVLVVLLVVFPFWDDWDDDDRGMIITMGGPTPNVVSQVVSCVPRNDMDIDDMDMDIDDDPPPPPPPPPPPPPCPVPVPPPPPPVPPPPPPPPDDD

Solvent-accessible surface area (backbone atoms only — not comparable to full-atom values): 13581 Å² total; per-residue (Å²): 112,47,80,41,75,28,37,39,36,34,35,40,36,74,54,36,81,45,70,68,44,46,29,50,53,41,34,58,53,33,62,38,68,38,55,42,32,42,30,66,42,87,72,35,29,37,38,38,30,22,43,81,57,56,62,67,59,53,42,50,58,46,26,75,75,48,39,66,51,47,80,76,46,78,41,82,36,82,41,79,40,73,56,73,71,66,72,64,67,71,67,68,72,65,73,69,68,69,73,69,71,70,74,68,76,71,67,70,74,79,76,76,68,72,90,86,135,114,48,79,42,75,27,35,40,35,34,35,39,34,73,53,36,82,46,71,68,46,45,29,51,53,40,33,58,54,34,61,39,67,38,55,44,31,41,29,65,40,88,72,35,31,37,38,38,30,22,43,81,56,55,63,67,59,55,40,49,58,46,28,76,75,48,38,65,51,48,79,74,46,77,41,83,36,82,39,76,41,72,56,73,70,67,69,66,67,68,69,66,72,68,69,68,60,71,68,69,71,69,70,67,71,72,62,70,69,74,80,67,71,82,67,90,129

Secondary structure (DSSP, 8-state):
-EEEEEEEEEEEETT--SHHHHHHHHHHHHHSTTEEEEEEETTTEEEEEESS--HHHHHHHHHHHHS-EEEEEEEEEEEEE------------------------------------/-EEEEEEEEEEEETT--SHHHHHHHHHHHHHSTTEEEEEEETTTEEEEEESS--HHHHHHHHHHHHS-EEEEEEEEEEEEE------------------------------------

InterPro domains:
  IPR044296 Heavy metal-associated isoprenylated plant protein 46 [PTHR46371] (6-84)

pLDDT: mean 73.08, std 30.2, range [22.42, 98.25]

Organism: Aquilegia coerulea (NCBI:txid218851)